Protein AF-A0A8J7PJS5-F1 (afdb_monomer_lite)

Radius of gyration: 25.89 Å; chains: 1; bounding box: 66×52×73 Å

Organism: NCBI:txid1906157

Secondary structure (DSSP, 8-state):
-------S-------HHHHHHHHHHHHHHTTSPPPTTTGGGSS---------------SSHHHHHHHS-GGGS-HHHHHHHHHHHHHHH-S-HHHHHHHHHHHHHHHHHHHHHHHHHHHHHHHHHHHHHHHHHHHHHHHHHHHHHHHHHHHTTS-HHHHHHHHHHHHH--SSSS-HHHHHHHHHHHTTSTTHHHHHHHHHHHHHHHHHHHHHHHHHHHHHHHHHHHHHHHHHHHHHHHHHTT-HHHHHHHHHHHHHHHTT--GGGHHHHHHHHT-

Structure (mmCIF, N/CA/C/O backbone):
data_AF-A0A8J7PJS5-F1
#
_entry.id   AF-A0A8J7PJS5-F1
#
loop_
_atom_site.group_PDB
_atom_site.id
_atom_site.type_symbol
_atom_site.label_atom_id
_atom_site.label_alt_id
_atom_site.label_comp_id
_atom_site.label_asym_id
_atom_site.label_entity_id
_atom_site.label_seq_id
_atom_site.pdbx_PDB_ins_code
_atom_site.Cartn_x
_atom_site.Cartn_y
_atom_site.Cartn_z
_atom_site.occupancy
_atom_site.B_iso_or_equiv
_atom_site.auth_seq_id
_atom_site.auth_comp_id
_atom_site.auth_asym_id
_atom_site.auth_atom_id
_atom_site.pdbx_PDB_model_num
ATOM 1 N N . MET A 1 1 ? 13.340 -38.152 -7.125 1.00 31.59 1 MET A N 1
ATOM 2 C CA . MET A 1 1 ? 14.241 -37.264 -7.891 1.00 31.59 1 MET A CA 1
ATOM 3 C C . MET A 1 1 ? 13.371 -36.147 -8.424 1.00 31.59 1 MET A C 1
ATOM 5 O O . MET A 1 1 ? 12.452 -36.432 -9.177 1.00 31.59 1 MET A O 1
ATOM 9 N N . SER A 1 2 ? 13.553 -34.949 -7.873 1.00 27.86 2 SER A N 1
ATOM 10 C CA . SER A 1 2 ? 12.630 -33.819 -7.996 1.00 27.86 2 SER A CA 1
ATOM 11 C C . SER A 1 2 ? 12.860 -33.075 -9.311 1.00 27.86 2 SER A C 1
ATOM 13 O O . SER A 1 2 ? 13.959 -32.579 -9.547 1.00 27.86 2 SER A O 1
ATOM 15 N N . LEU A 1 3 ? 11.832 -33.020 -10.156 1.00 28.91 3 LEU A N 1
ATOM 16 C CA . LEU A 1 3 ? 11.708 -32.089 -11.275 1.00 28.91 3 LEU A CA 1
ATOM 17 C C . LEU A 1 3 ? 10.898 -30.899 -10.757 1.00 28.91 3 LEU A C 1
ATOM 19 O O . LEU A 1 3 ? 9.680 -30.929 -10.838 1.00 28.91 3 LEU A O 1
ATOM 23 N N . ASN A 1 4 ? 11.552 -29.910 -10.145 1.00 28.55 4 ASN A N 1
ATOM 24 C CA . ASN A 1 4 ? 10.913 -28.636 -9.784 1.00 28.55 4 ASN A CA 1
ATOM 25 C C . ASN A 1 4 ? 11.951 -27.522 -9.556 1.00 28.55 4 ASN A C 1
ATOM 27 O O . ASN A 1 4 ? 11.929 -26.798 -8.566 1.00 28.55 4 ASN A O 1
ATOM 31 N N . THR A 1 5 ? 12.886 -27.373 -10.494 1.00 31.92 5 THR A N 1
ATOM 32 C CA . THR A 1 5 ? 13.835 -26.247 -10.521 1.00 31.92 5 THR A CA 1
ATOM 33 C C . THR A 1 5 ? 14.033 -25.765 -11.951 1.00 31.92 5 THR A C 1
ATOM 35 O O . THR A 1 5 ? 15.097 -25.969 -12.515 1.00 31.92 5 THR A O 1
ATOM 38 N N . GLU A 1 6 ? 13.007 -25.156 -12.556 1.00 28.88 6 GLU A N 1
ATOM 39 C CA . GLU A 1 6 ? 13.178 -24.402 -13.815 1.00 28.88 6 GLU A CA 1
ATOM 40 C C . GLU A 1 6 ? 12.034 -23.405 -14.105 1.00 28.88 6 GLU A C 1
ATOM 42 O O . GLU A 1 6 ? 11.569 -23.247 -15.228 1.00 28.88 6 GLU A O 1
ATOM 47 N N . LYS A 1 7 ? 11.565 -22.682 -13.079 1.00 29.83 7 LYS A N 1
ATOM 48 C CA . LYS A 1 7 ? 10.686 -21.503 -13.250 1.00 29.83 7 LYS A CA 1
ATOM 49 C C . LYS A 1 7 ? 11.200 -20.273 -12.496 1.00 29.83 7 LYS A C 1
ATOM 51 O O . LYS A 1 7 ? 10.435 -19.462 -11.989 1.00 29.83 7 LYS A O 1
ATOM 56 N N . ALA A 1 8 ? 12.520 -20.118 -12.434 1.00 32.72 8 ALA A N 1
ATOM 57 C CA . ALA A 1 8 ? 13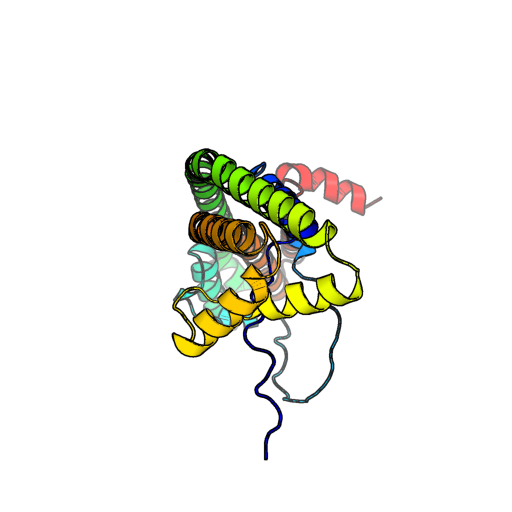.156 -18.911 -11.926 1.00 32.72 8 ALA A CA 1
ATOM 58 C C . ALA A 1 8 ? 13.982 -18.251 -13.042 1.00 32.72 8 ALA A C 1
ATOM 60 O O . ALA A 1 8 ? 14.882 -18.872 -13.596 1.00 32.72 8 ALA A O 1
ATOM 61 N N . ALA A 1 9 ? 13.690 -16.971 -13.307 1.00 29.78 9 ALA A N 1
ATOM 62 C CA . ALA A 1 9 ? 14.512 -16.002 -14.049 1.00 29.78 9 ALA A CA 1
ATOM 63 C C . ALA A 1 9 ? 14.320 -15.805 -15.574 1.00 29.78 9 ALA A C 1
ATOM 65 O O . ALA A 1 9 ? 15.273 -15.447 -16.269 1.00 29.78 9 ALA A O 1
ATOM 66 N N . LEU A 1 10 ? 13.086 -15.811 -16.085 1.00 30.69 10 LEU A N 1
ATOM 67 C CA . LEU A 1 10 ? 12.756 -14.958 -17.241 1.00 30.69 10 LEU A CA 1
ATOM 68 C C . LEU A 1 10 ? 12.423 -13.547 -16.727 1.00 30.69 10 LEU A C 1
ATOM 70 O O . LEU A 1 10 ? 11.275 -13.213 -16.477 1.00 30.69 10 LEU A O 1
ATOM 74 N N . LYS A 1 11 ? 13.454 -12.717 -16.508 1.00 44.41 11 LYS A N 1
ATOM 75 C CA . LYS A 1 11 ? 13.260 -11.256 -16.516 1.00 44.41 11 LYS A CA 1
ATOM 76 C C . LYS A 1 11 ? 13.007 -10.879 -17.968 1.00 44.41 11 LYS A C 1
ATOM 78 O O . LYS A 1 11 ? 13.912 -11.041 -18.786 1.00 44.41 11 LYS A O 1
ATOM 83 N N . GLU A 1 12 ? 11.769 -10.508 -18.251 1.00 49.78 12 GLU A N 1
ATOM 84 C CA . GLU A 1 12 ? 11.236 -10.321 -19.593 1.00 49.78 12 GLU A CA 1
ATOM 85 C C . GLU A 1 12 ? 11.984 -9.220 -20.350 1.00 49.78 12 GLU A C 1
ATOM 87 O O . GLU A 1 12 ? 12.432 -8.217 -19.788 1.00 49.78 12 GLU A O 1
ATOM 92 N N . VAL A 1 13 ? 12.170 -9.463 -21.645 1.00 55.09 13 VAL A N 1
ATOM 93 C CA . VAL A 1 13 ? 12.675 -8.481 -22.599 1.00 55.09 13 VAL A CA 1
ATOM 94 C C . VAL A 1 13 ? 11.697 -7.298 -22.607 1.00 55.09 13 VAL A C 1
ATOM 96 O O . VAL A 1 13 ? 10.502 -7.550 -22.749 1.00 55.09 13 VAL A O 1
ATOM 99 N N . PRO A 1 14 ? 12.154 -6.037 -22.472 1.00 54.81 14 PRO A N 1
ATOM 100 C CA . PRO A 1 14 ? 11.270 -4.874 -22.465 1.00 54.81 14 PRO A CA 1
ATOM 101 C C . PRO A 1 14 ? 10.361 -4.842 -23.702 1.00 54.81 14 PRO A C 1
ATOM 103 O O . PRO A 1 14 ? 10.817 -4.545 -24.805 1.00 54.81 14 PRO A O 1
ATOM 106 N N . ASN A 1 15 ? 9.074 -5.142 -23.531 1.00 59.09 15 ASN A N 1
ATOM 107 C CA . ASN A 1 15 ? 8.081 -5.037 -24.598 1.00 59.09 15 ASN A CA 1
ATOM 108 C C . ASN A 1 15 ? 7.216 -3.783 -24.398 1.00 59.09 15 ASN A C 1
ATOM 110 O O . ASN A 1 15 ? 6.952 -3.355 -23.274 1.00 59.09 15 ASN A O 1
ATOM 114 N N . LYS A 1 16 ? 6.765 -3.193 -25.506 1.00 55.03 16 LYS A N 1
ATOM 115 C CA . LYS A 1 16 ? 5.954 -1.975 -25.554 1.00 55.03 16 LYS A CA 1
ATOM 116 C C . LYS A 1 16 ? 4.681 -2.087 -24.709 1.00 55.03 16 LYS A C 1
ATOM 118 O O . LYS A 1 16 ? 4.364 -1.147 -23.987 1.00 55.03 16 LYS A O 1
ATOM 123 N N . ASP A 1 17 ? 4.019 -3.241 -24.743 1.00 54.81 17 ASP A N 1
ATOM 124 C CA . ASP A 1 17 ? 2.796 -3.482 -23.968 1.00 54.81 17 ASP A CA 1
ATOM 125 C C . ASP A 1 17 ? 3.073 -3.453 -22.457 1.00 54.81 17 ASP A C 1
ATOM 127 O O . ASP A 1 17 ? 2.343 -2.817 -21.704 1.00 54.81 17 ASP A O 1
ATOM 131 N N . GLN A 1 18 ? 4.201 -4.020 -22.019 1.00 57.75 18 GLN A N 1
ATOM 132 C CA . GLN A 1 18 ? 4.622 -4.003 -20.614 1.00 57.75 18 GLN A CA 1
ATOM 133 C C . GLN A 1 18 ? 5.070 -2.619 -20.156 1.00 57.75 18 GLN A C 1
ATOM 135 O O . GLN A 1 18 ? 4.823 -2.241 -19.015 1.00 57.75 18 GLN A O 1
ATOM 140 N N . ALA A 1 19 ? 5.721 -1.842 -21.022 1.00 58.44 19 ALA A N 1
ATOM 141 C CA . ALA A 1 19 ? 6.109 -0.469 -20.711 1.00 58.44 19 ALA A CA 1
ATOM 142 C C . ALA A 1 19 ? 4.887 0.450 -20.584 1.00 58.44 19 ALA A C 1
ATOM 144 O O . ALA A 1 19 ? 4.842 1.288 -19.681 1.00 58.44 19 ALA A O 1
ATOM 145 N N . GLN A 1 20 ? 3.879 0.252 -21.436 1.00 55.62 20 GLN A N 1
ATOM 146 C CA . GLN A 1 20 ? 2.628 0.993 -21.374 1.00 55.62 20 GLN A CA 1
ATOM 147 C C . GLN A 1 20 ? 1.790 0.583 -20.155 1.00 55.62 20 GLN A C 1
ATOM 149 O O . GLN A 1 20 ? 1.321 1.459 -19.436 1.00 55.62 20 GLN A O 1
ATOM 154 N N . GLU A 1 21 ? 1.688 -0.712 -19.847 1.00 58.94 21 GLU A N 1
ATOM 155 C CA . GLU A 1 21 ? 1.036 -1.211 -18.629 1.00 58.94 21 GLU A CA 1
ATOM 156 C C . GLU A 1 21 ? 1.770 -0.738 -17.366 1.00 58.94 21 GLU A C 1
ATOM 158 O O . GLU A 1 21 ? 1.147 -0.258 -16.424 1.00 58.94 21 GLU A O 1
ATOM 163 N N . THR A 1 22 ? 3.107 -0.748 -17.368 1.00 60.66 22 THR A N 1
ATOM 164 C CA . THR A 1 22 ? 3.927 -0.207 -16.273 1.00 60.66 22 THR A CA 1
ATOM 165 C C . THR A 1 22 ? 3.714 1.299 -16.115 1.00 60.66 22 THR A C 1
ATOM 167 O O . THR A 1 22 ? 3.631 1.818 -15.007 1.00 60.66 22 THR A O 1
ATOM 170 N N . ARG A 1 23 ? 3.573 2.058 -17.199 1.00 60.44 23 ARG A N 1
ATOM 171 C CA . ARG A 1 23 ? 3.235 3.474 -17.065 1.00 60.44 23 ARG A CA 1
ATOM 172 C C . ARG A 1 23 ? 1.814 3.666 -16.558 1.00 60.44 23 ARG A C 1
ATOM 174 O O . ARG A 1 23 ? 1.618 4.480 -15.666 1.00 60.44 23 ARG A O 1
ATOM 181 N N . GLU A 1 24 ? 0.833 2.982 -17.129 1.00 59.06 24 GLU A N 1
ATOM 182 C CA . GLU A 1 24 ? -0.575 3.159 -16.777 1.00 59.06 24 GLU A CA 1
ATOM 183 C C . GLU A 1 24 ? -0.843 2.739 -15.333 1.00 59.06 24 GLU A C 1
ATOM 185 O O . GLU A 1 24 ? -1.426 3.523 -14.591 1.00 59.06 24 GLU A O 1
ATOM 190 N N . LEU A 1 25 ? -0.341 1.579 -14.900 1.00 60.81 25 LEU A N 1
ATOM 191 C CA . LEU A 1 25 ? -0.493 1.079 -13.534 1.00 60.81 25 LEU A CA 1
ATOM 192 C C . LEU A 1 25 ? 0.171 2.027 -12.528 1.00 60.81 25 LEU A C 1
ATOM 194 O O . LEU A 1 25 ? -0.463 2.487 -11.583 1.00 60.81 25 LEU A O 1
ATOM 198 N N . TRP A 1 26 ? 1.426 2.407 -12.771 1.00 60.38 26 TRP A N 1
ATOM 199 C CA . TRP A 1 26 ? 2.216 3.123 -11.772 1.00 60.38 26 TRP A CA 1
ATOM 200 C C . TRP A 1 26 ? 1.995 4.633 -11.794 1.00 60.38 26 TRP A C 1
ATOM 202 O O . TRP A 1 26 ? 1.986 5.270 -10.743 1.00 60.38 26 TRP A O 1
ATOM 212 N N . MET A 1 27 ? 1.753 5.232 -12.962 1.00 61.66 27 MET A N 1
ATOM 213 C CA . MET A 1 27 ? 1.371 6.644 -13.026 1.00 61.66 27 MET A CA 1
ATOM 214 C C . MET A 1 27 ? -0.066 6.862 -12.558 1.00 61.66 27 MET A C 1
ATOM 216 O O . MET A 1 27 ? -0.339 7.946 -12.046 1.00 61.66 27 MET A O 1
ATOM 220 N N . ALA A 1 28 ? -0.968 5.879 -12.692 1.00 59.75 28 ALA A N 1
ATOM 221 C CA . ALA A 1 28 ? -2.287 5.939 -12.062 1.00 59.75 28 ALA A CA 1
ATOM 222 C C . ALA A 1 28 ? -2.180 5.794 -10.536 1.00 59.75 28 ALA A C 1
ATOM 224 O O . ALA A 1 28 ? -2.692 6.661 -9.825 1.00 59.75 28 ALA A O 1
ATOM 225 N N . ASP A 1 29 ? -1.428 4.801 -10.049 1.00 54.62 29 ASP A N 1
ATOM 226 C CA . ASP A 1 29 ? -1.191 4.564 -8.615 1.00 54.62 29 ASP A CA 1
ATOM 227 C C . ASP A 1 29 ? -0.469 5.744 -7.930 1.00 54.62 29 ASP A C 1
ATOM 229 O O . ASP A 1 29 ? -0.711 6.053 -6.766 1.00 54.62 29 ASP A O 1
ATOM 233 N N . LEU A 1 30 ? 0.392 6.471 -8.653 1.00 56.44 30 LEU A N 1
ATOM 234 C CA . LEU A 1 30 ? 1.050 7.690 -8.163 1.00 56.44 30 LEU A CA 1
ATOM 235 C C . LEU A 1 30 ? 0.253 8.974 -8.457 1.00 56.44 30 LEU A C 1
ATOM 237 O O . LEU A 1 30 ? 0.605 10.048 -7.958 1.00 56.44 30 LEU A O 1
ATOM 241 N N . ALA A 1 31 ? -0.820 8.934 -9.254 1.00 50.09 31 ALA A N 1
ATOM 242 C CA . ALA A 1 31 ? -1.618 10.124 -9.563 1.00 50.09 31 ALA A CA 1
ATOM 243 C C . ALA A 1 31 ? -2.565 10.504 -8.421 1.00 50.09 31 ALA A C 1
ATOM 245 O O . ALA A 1 31 ? -2.840 11.695 -8.226 1.00 50.09 31 ALA A O 1
ATOM 246 N N . LYS A 1 32 ? -3.012 9.546 -7.602 1.00 51.81 32 LYS A N 1
ATOM 247 C CA . LYS A 1 32 ? -3.899 9.781 -6.450 1.00 51.81 32 LYS A CA 1
ATOM 248 C C . LYS A 1 32 ? -3.450 8.918 -5.263 1.00 51.81 32 LYS A C 1
ATOM 250 O O . LYS A 1 32 ? -2.870 7.871 -5.503 1.00 51.81 32 LYS A O 1
ATOM 255 N N . PRO A 1 33 ? -3.641 9.343 -4.000 1.00 45.53 33 PRO A N 1
ATOM 256 C CA . PRO A 1 33 ? -3.604 8.377 -2.906 1.00 45.53 33 PRO A CA 1
ATOM 257 C C . PRO A 1 33 ? -4.638 7.287 -3.214 1.00 45.53 33 PRO A C 1
ATOM 259 O O . PRO A 1 33 ? -5.725 7.654 -3.685 1.00 45.53 33 PRO A O 1
ATOM 262 N N . PRO A 1 34 ? -4.329 5.996 -2.992 1.00 45.22 34 PRO A N 1
ATOM 263 C CA . PRO A 1 34 ? -5.296 4.943 -3.240 1.00 45.22 34 PRO A CA 1
ATOM 264 C C . PRO A 1 34 ? -6.558 5.271 -2.447 1.00 45.22 34 PRO A C 1
ATOM 266 O O . PRO A 1 34 ? -6.543 5.408 -1.220 1.00 45.22 34 PRO A O 1
ATOM 269 N N . ALA A 1 35 ? -7.668 5.468 -3.158 1.00 48.22 35 ALA A N 1
ATOM 270 C CA . ALA A 1 35 ? -8.958 5.384 -2.502 1.00 48.22 35 ALA A CA 1
ATOM 271 C C . ALA A 1 35 ? -9.078 3.936 -2.023 1.00 48.22 35 ALA A C 1
ATOM 273 O O . ALA A 1 35 ? -8.712 3.027 -2.762 1.00 48.22 35 ALA A O 1
ATOM 274 N N . ALA A 1 36 ? -9.626 3.682 -0.837 1.00 43.19 36 ALA A N 1
ATOM 275 C CA . ALA A 1 36 ? -9.748 2.311 -0.330 1.00 43.19 36 ALA A CA 1
ATOM 276 C C . ALA A 1 36 ? -10.554 1.360 -1.260 1.00 43.19 36 ALA A C 1
ATOM 278 O O . ALA A 1 36 ? -10.498 0.145 -1.114 1.00 43.19 36 ALA A O 1
ATOM 279 N N . ASN A 1 37 ? -11.216 1.907 -2.289 1.00 37.88 37 ASN A N 1
ATOM 280 C CA . ASN A 1 37 ? -11.817 1.179 -3.408 1.00 37.88 37 ASN A CA 1
ATOM 281 C C . ASN A 1 37 ? -10.817 0.552 -4.414 1.00 37.88 37 ASN A C 1
ATOM 283 O O . ASN A 1 37 ? -11.209 -0.354 -5.146 1.00 37.88 37 ASN A O 1
ATOM 287 N N . GLU A 1 38 ? -9.561 1.008 -4.496 1.00 40.25 38 GLU A N 1
ATOM 288 C CA . GLU A 1 38 ? -8.537 0.467 -5.417 1.00 40.25 38 GLU A CA 1
ATOM 289 C C . GLU A 1 38 ? -7.858 -0.803 -4.868 1.00 40.25 38 GLU A C 1
ATOM 291 O O . GLU A 1 38 ? -7.378 -1.631 -5.643 1.00 40.25 38 GLU A O 1
ATOM 296 N N . ILE A 1 39 ? -7.945 -1.036 -3.552 1.00 42.09 39 ILE A N 1
ATOM 297 C CA . ILE A 1 39 ? -7.429 -2.230 -2.853 1.00 42.09 39 ILE A CA 1
ATOM 298 C C . ILE A 1 39 ? -8.157 -3.510 -3.306 1.00 42.09 39 ILE A C 1
ATOM 300 O O . ILE A 1 39 ? -7.592 -4.604 -3.310 1.00 42.09 39 ILE A O 1
ATOM 304 N N . ARG A 1 40 ? -9.398 -3.385 -3.799 1.00 34.47 40 ARG A N 1
ATOM 305 C CA . ARG A 1 40 ? -10.204 -4.516 -4.291 1.00 34.47 40 ARG A CA 1
ATOM 306 C C . ARG A 1 40 ? -9.586 -5.278 -5.465 1.00 34.47 40 ARG A C 1
ATOM 308 O O . ARG A 1 40 ? -9.992 -6.411 -5.704 1.00 34.47 40 ARG A O 1
ATOM 315 N N . LYS A 1 41 ? -8.647 -4.691 -6.216 1.00 34.97 41 LYS A N 1
ATOM 316 C CA . LYS A 1 41 ? -8.052 -5.364 -7.383 1.00 34.97 41 LYS A CA 1
ATOM 317 C C . LYS A 1 41 ? -6.903 -6.320 -7.050 1.00 34.97 41 LYS A C 1
ATOM 319 O O . LYS A 1 41 ? -6.540 -7.098 -7.921 1.00 34.97 41 LYS A O 1
ATOM 324 N N . VAL A 1 42 ? -6.366 -6.311 -5.826 1.00 34.78 42 VAL A N 1
ATOM 325 C CA . VAL A 1 42 ? -5.178 -7.117 -5.472 1.00 34.78 42 VAL A CA 1
ATOM 326 C C . VAL A 1 42 ? -5.538 -8.467 -4.821 1.00 34.78 42 VAL A C 1
ATOM 328 O O . VAL A 1 42 ? -4.681 -9.332 -4.698 1.00 34.78 42 VAL A O 1
ATOM 331 N N . GLN A 1 43 ? -6.806 -8.708 -4.462 1.00 30.98 43 GLN A N 1
ATOM 332 C CA . GLN A 1 43 ? -7.219 -9.923 -3.731 1.00 30.98 43 GLN A CA 1
ATOM 333 C C . GLN A 1 43 ? -7.937 -11.006 -4.558 1.00 30.98 43 GLN A C 1
ATOM 335 O O . GLN A 1 43 ? -8.338 -12.013 -3.989 1.00 30.98 43 GLN A O 1
ATOM 340 N N . ASN A 1 44 ? -8.074 -10.862 -5.880 1.00 31.72 44 ASN A N 1
ATOM 341 C CA . ASN A 1 44 ? -8.673 -11.912 -6.716 1.00 31.72 44 ASN A CA 1
ATOM 342 C C . ASN A 1 44 ? -7.618 -12.602 -7.587 1.00 31.72 44 ASN A C 1
ATOM 344 O O . ASN A 1 44 ? -7.456 -12.266 -8.759 1.00 31.72 44 ASN A O 1
ATOM 348 N N . VAL A 1 45 ? -6.949 -13.604 -7.017 1.00 30.81 45 VAL A N 1
ATOM 349 C CA . VAL A 1 45 ? -6.363 -14.712 -7.783 1.00 30.81 45 VAL A CA 1
ATOM 350 C C . VAL A 1 45 ? -7.238 -15.941 -7.504 1.00 30.81 45 VAL A C 1
ATOM 352 O O . VAL A 1 45 ? -7.375 -16.299 -6.336 1.00 30.81 45 VAL A O 1
ATOM 355 N N . PRO A 1 46 ? -7.891 -16.544 -8.514 1.00 38.53 46 PRO A N 1
ATOM 356 C CA . PRO A 1 46 ? -8.691 -17.746 -8.316 1.00 38.53 46 PRO A CA 1
ATOM 357 C C . PRO A 1 46 ? -7.829 -19.021 -8.348 1.00 38.53 46 PRO A C 1
ATOM 359 O O . PRO A 1 46 ? -6.983 -19.168 -9.226 1.00 38.53 46 PRO A O 1
ATOM 362 N N . ASP A 1 47 ? -8.115 -19.896 -7.379 1.00 41.81 47 ASP A N 1
ATOM 363 C CA . ASP A 1 47 ? -7.975 -21.361 -7.299 1.00 41.81 47 ASP A CA 1
ATOM 364 C C . ASP A 1 47 ? -6.813 -22.079 -8.018 1.00 41.81 47 ASP A C 1
ATOM 366 O O . ASP A 1 47 ? -6.847 -22.308 -9.225 1.00 41.81 47 ASP A O 1
ATOM 370 N N . GLU A 1 48 ? -5.904 -22.645 -7.213 1.00 32.81 48 GLU A N 1
ATOM 371 C CA . GLU A 1 48 ? -5.375 -24.003 -7.423 1.00 32.81 48 GLU A CA 1
ATOM 372 C C . GLU A 1 48 ? -5.578 -24.819 -6.122 1.00 32.81 48 GLU A C 1
ATOM 374 O O . GLU A 1 48 ? -5.351 -24.272 -5.038 1.00 32.81 48 GLU A O 1
ATOM 379 N N . PRO A 1 49 ? -6.048 -26.083 -6.187 1.00 50.88 49 PRO A N 1
ATOM 380 C CA . PRO A 1 49 ? -6.319 -26.907 -5.009 1.00 50.88 49 PRO A CA 1
ATOM 381 C C . PRO A 1 49 ? -5.133 -27.811 -4.619 1.00 50.88 49 PRO A C 1
ATOM 383 O O . PRO A 1 49 ? -4.241 -28.044 -5.429 1.00 50.88 49 PRO A O 1
ATOM 386 N N . GLU A 1 50 ? -5.253 -28.398 -3.416 1.00 38.56 50 GLU A N 1
ATOM 387 C CA . GLU A 1 50 ? -4.435 -29.466 -2.791 1.00 38.56 50 GLU A CA 1
ATOM 388 C C . GLU A 1 50 ? -3.249 -28.932 -1.948 1.00 38.56 50 GLU A C 1
ATOM 390 O O . GLU A 1 50 ? -2.451 -28.133 -2.414 1.00 38.56 50 GLU A O 1
ATOM 395 N N . GLU A 1 51 ? -3.075 -29.232 -0.654 1.00 35.91 51 GLU A N 1
ATOM 396 C CA . GLU A 1 51 ? -3.363 -30.428 0.153 1.00 35.91 51 GLU A CA 1
ATOM 397 C C . GLU A 1 51 ? -3.653 -30.050 1.627 1.00 35.91 51 GLU A C 1
ATOM 399 O O . GLU A 1 51 ? -3.197 -29.029 2.144 1.00 35.91 51 GLU A O 1
ATOM 404 N N . GLU A 1 52 ? -4.406 -30.916 2.306 1.00 41.72 52 GLU A N 1
ATOM 405 C CA . GLU A 1 52 ? -4.855 -30.807 3.695 1.00 41.72 52 GLU A CA 1
ATOM 406 C C . GLU A 1 52 ? -3.697 -30.689 4.704 1.00 41.72 52 GLU A C 1
ATOM 408 O O . GLU A 1 52 ? -2.964 -31.639 4.980 1.00 41.72 52 GLU A O 1
ATOM 413 N N . SER A 1 53 ? -3.609 -29.536 5.364 1.00 36.25 53 SER A N 1
ATOM 414 C CA . SER A 1 53 ? -3.216 -29.493 6.770 1.00 36.25 53 SER A CA 1
ATOM 415 C C . SER A 1 53 ? -4.363 -28.845 7.533 1.00 36.25 53 SER A C 1
ATOM 417 O O . SER A 1 53 ? -4.751 -27.716 7.236 1.00 36.25 53 SER A O 1
ATOM 419 N N . GLU A 1 54 ? -4.955 -29.585 8.471 1.00 38.66 54 GLU A N 1
ATOM 420 C CA . GLU A 1 54 ? -5.950 -29.083 9.422 1.00 38.66 54 GLU A CA 1
ATOM 421 C C . GLU A 1 54 ? -5.284 -28.071 10.373 1.00 38.66 54 GLU A C 1
ATOM 423 O O . GLU A 1 54 ? -5.059 -28.323 11.554 1.00 38.66 54 GLU A O 1
ATOM 428 N N . ALA A 1 55 ? -4.922 -26.903 9.852 1.00 36.97 55 ALA A N 1
ATOM 429 C CA . ALA A 1 55 ? -4.822 -25.696 10.643 1.00 36.97 55 ALA A CA 1
ATOM 430 C C . ALA A 1 55 ? -6.240 -25.131 10.687 1.00 36.97 55 ALA A C 1
ATOM 432 O O . ALA A 1 55 ? -6.754 -24.680 9.664 1.00 36.97 55 ALA A O 1
ATOM 433 N N . HIS A 1 56 ? -6.897 -25.220 11.846 1.00 33.75 56 HIS A N 1
ATOM 434 C CA . HIS A 1 56 ? -8.165 -24.538 12.088 1.00 33.75 56 HIS A CA 1
ATOM 435 C C . HIS A 1 56 ? -8.042 -23.095 11.588 1.00 33.75 56 HIS A C 1
ATOM 437 O O . HIS A 1 56 ? -7.297 -22.302 12.166 1.00 33.75 56 HIS A O 1
ATOM 443 N N . ALA A 1 57 ? -8.719 -22.774 10.483 1.00 34.81 57 ALA A N 1
ATOM 444 C CA . ALA A 1 57 ? -8.842 -21.399 10.042 1.00 34.81 57 ALA A CA 1
ATOM 445 C C . ALA A 1 57 ? -9.481 -20.629 11.210 1.00 34.81 57 ALA A C 1
ATOM 447 O O . ALA A 1 57 ? -10.525 -21.070 11.697 1.00 34.81 57 ALA A O 1
ATOM 448 N N . PRO A 1 58 ? -8.850 -19.560 11.720 1.00 44.31 58 PRO A N 1
ATOM 449 C CA . PRO A 1 58 ? -9.362 -18.846 12.883 1.00 44.31 58 PRO A CA 1
ATOM 450 C C . PRO A 1 58 ? -10.789 -18.367 12.597 1.00 44.31 58 PRO A C 1
ATOM 452 O O . PRO A 1 58 ? -11.045 -17.730 11.574 1.00 44.31 58 PRO A O 1
ATOM 455 N N . GLU A 1 59 ? -11.727 -18.715 13.482 1.00 57.62 59 GLU A N 1
ATOM 456 C CA . GLU A 1 59 ? -13.165 -18.496 13.265 1.00 57.62 59 GLU A CA 1
ATOM 457 C C . GLU A 1 59 ? -13.552 -17.007 13.385 1.00 57.62 59 GLU A C 1
ATOM 459 O O . GLU A 1 59 ? -14.655 -16.618 12.993 1.00 57.62 59 GLU A O 1
ATOM 464 N N . ASN A 1 60 ? -12.655 -16.155 13.899 1.00 73.81 60 ASN A N 1
ATOM 465 C CA . ASN A 1 60 ? -12.870 -14.719 14.085 1.00 73.81 60 ASN A CA 1
ATOM 466 C C . ASN A 1 60 ? -11.560 -13.894 13.970 1.00 73.81 60 ASN A C 1
ATOM 468 O O . ASN A 1 60 ? -10.452 -14.397 14.177 1.00 73.81 60 ASN A O 1
ATOM 472 N N . LEU A 1 61 ? -11.669 -12.607 13.609 1.00 79.88 61 LEU A N 1
ATOM 473 C CA . LEU A 1 61 ? -10.516 -11.714 13.381 1.00 79.88 61 LEU A CA 1
ATOM 474 C C . LEU A 1 61 ? -9.761 -11.379 14.673 1.00 79.88 61 LEU A C 1
ATOM 476 O O . LEU A 1 61 ? -8.567 -11.081 14.638 1.00 79.88 61 LEU A O 1
ATOM 480 N N . SER A 1 62 ? -10.434 -11.424 15.818 1.00 73.06 62 SER A N 1
ATOM 481 C CA . SER A 1 62 ? -9.822 -11.228 17.132 1.00 73.06 62 SER A CA 1
ATOM 482 C C . SER A 1 62 ? -8.869 -12.365 17.536 1.00 73.06 62 SER A C 1
ATOM 484 O O . SER A 1 62 ? -7.897 -12.115 18.250 1.00 73.06 62 SER A O 1
ATOM 486 N N . GLU A 1 63 ? -9.071 -13.598 17.069 1.00 77.38 63 GLU A N 1
ATOM 487 C CA . GLU A 1 63 ? -8.098 -14.697 17.189 1.00 77.38 63 GLU A CA 1
ATOM 488 C C . GLU A 1 63 ? -6.885 -14.495 16.288 1.00 77.38 63 GLU A C 1
ATOM 490 O O . GLU A 1 63 ? -5.757 -14.634 16.761 1.00 77.38 63 GLU A O 1
ATOM 495 N N . VAL A 1 64 ? -7.105 -14.086 15.033 1.00 79.62 64 VAL A N 1
ATOM 496 C CA . VAL A 1 64 ? -6.018 -13.730 14.103 1.00 79.62 64 VAL A CA 1
ATOM 497 C C . VAL A 1 64 ? -5.145 -12.635 14.707 1.00 79.62 64 VAL A C 1
ATOM 499 O O . VAL A 1 64 ? -3.927 -12.776 14.770 1.00 79.62 64 VAL A O 1
ATOM 502 N N . LEU A 1 65 ? -5.767 -11.565 15.215 1.00 83.25 65 LEU A N 1
ATOM 503 C CA . LEU A 1 65 ? -5.039 -10.443 15.799 1.00 83.25 65 LEU A CA 1
ATOM 504 C C . LEU A 1 65 ? -4.201 -10.876 17.007 1.00 83.25 65 LEU A C 1
ATOM 506 O O . LEU A 1 65 ? -3.086 -10.398 17.169 1.00 83.25 65 LEU A O 1
ATOM 510 N N . ARG A 1 66 ? -4.702 -11.783 17.851 1.00 81.44 66 ARG A N 1
ATOM 511 C CA . ARG A 1 66 ? -3.951 -12.307 19.007 1.00 81.44 66 ARG A CA 1
ATOM 512 C C . ARG A 1 66 ? -2.775 -13.202 18.615 1.00 81.44 66 ARG A C 1
ATOM 514 O O . ARG A 1 66 ? -1.828 -13.309 19.385 1.00 81.44 66 ARG A O 1
ATOM 521 N N . ALA A 1 67 ? -2.837 -13.852 17.457 1.00 81.81 67 ALA A N 1
ATOM 522 C CA . ALA A 1 67 ? -1.767 -14.717 16.968 1.00 81.81 67 ALA A CA 1
ATOM 523 C C . ALA A 1 67 ? -0.633 -13.949 16.258 1.00 81.81 67 ALA A C 1
ATOM 525 O O . ALA A 1 67 ? 0.459 -14.493 16.099 1.00 81.81 67 ALA A O 1
ATOM 526 N N . GLU A 1 68 ? -0.881 -12.708 15.832 1.00 84.31 68 GLU A N 1
ATOM 527 C CA . GLU A 1 68 ? 0.083 -11.884 15.094 1.00 84.31 68 GLU A CA 1
ATOM 528 C C . GLU A 1 68 ? 1.225 -11.364 15.989 1.00 84.31 68 GLU A C 1
ATOM 530 O O . GLU A 1 68 ? 1.014 -11.030 17.156 1.00 84.31 68 GLU A O 1
ATOM 535 N N . ASP A 1 69 ? 2.447 -11.235 15.456 1.00 84.81 69 ASP A N 1
ATOM 536 C CA . ASP A 1 69 ? 3.542 -10.619 16.220 1.00 84.81 69 ASP A CA 1
ATOM 537 C C . ASP A 1 69 ? 3.247 -9.114 16.402 1.00 84.81 69 ASP A C 1
ATOM 539 O O . ASP A 1 69 ? 3.113 -8.393 15.407 1.00 84.81 69 ASP A O 1
ATOM 543 N N . PRO A 1 70 ? 3.220 -8.582 17.643 1.00 84.94 70 PRO A N 1
ATOM 544 C CA . PRO A 1 70 ? 3.013 -7.157 17.902 1.00 84.94 70 PRO A CA 1
ATOM 545 C C . PRO A 1 70 ? 3.930 -6.229 17.090 1.00 84.94 70 PRO A C 1
ATOM 547 O O . PRO A 1 70 ? 3.588 -5.068 16.849 1.00 84.94 70 PRO A O 1
ATOM 550 N N . ARG A 1 71 ? 5.118 -6.701 16.692 1.00 87.56 71 ARG A N 1
ATOM 551 C CA . ARG A 1 71 ? 6.097 -5.944 15.894 1.00 87.56 71 ARG A CA 1
ATOM 552 C C . ARG A 1 71 ? 5.641 -5.702 14.458 1.00 87.56 71 ARG A C 1
ATOM 554 O O . ARG A 1 71 ? 6.086 -4.718 13.872 1.00 87.56 71 ARG A O 1
ATOM 561 N N . ASN A 1 72 ? 4.759 -6.549 13.935 1.00 85.75 72 ASN A N 1
ATOM 562 C CA . ASN A 1 72 ? 4.190 -6.430 12.594 1.00 85.75 72 ASN A CA 1
ATOM 563 C C . ASN A 1 72 ? 2.966 -5.505 12.559 1.00 85.75 72 ASN A C 1
ATOM 565 O O . ASN A 1 72 ? 2.524 -5.121 11.483 1.00 85.75 72 ASN A O 1
ATOM 569 N N . LEU A 1 73 ? 2.437 -5.133 13.728 1.00 87.81 73 LEU A N 1
ATOM 570 C CA . LEU A 1 73 ? 1.257 -4.289 13.864 1.00 87.81 73 LEU A CA 1
ATOM 571 C C . LEU A 1 73 ? 1.633 -2.820 14.071 1.00 87.81 73 LEU A C 1
ATOM 573 O O . LEU A 1 73 ? 2.516 -2.488 14.876 1.00 87.81 73 LEU A O 1
ATOM 577 N N . GLY A 1 74 ? 0.890 -1.932 13.421 1.00 89.38 74 GLY A N 1
ATOM 578 C CA . GLY A 1 74 ? 0.841 -0.512 13.723 1.00 89.38 74 GLY A CA 1
ATOM 579 C C . GLY A 1 74 ? 0.327 -0.246 15.135 1.00 89.38 74 GLY A C 1
ATOM 580 O O . GLY A 1 74 ? -0.180 -1.122 15.846 1.00 89.38 74 GLY A O 1
ATOM 581 N N . LYS A 1 75 ? 0.510 0.993 15.595 1.00 91.62 75 LYS A N 1
ATOM 582 C CA . LYS A 1 75 ? 0.316 1.352 17.004 1.00 91.62 75 LYS A CA 1
ATOM 583 C C . LYS A 1 75 ? -1.120 1.081 17.458 1.00 91.62 75 LYS A C 1
ATOM 585 O O . LYS A 1 75 ? -1.306 0.514 18.534 1.00 91.62 75 LYS A O 1
ATOM 590 N N . GLY A 1 76 ? -2.112 1.457 16.649 1.00 91.38 76 GLY A N 1
ATOM 591 C CA . GLY A 1 76 ? -3.523 1.239 16.965 1.00 91.38 76 GLY A CA 1
ATOM 592 C C . GLY A 1 76 ? -3.893 -0.239 17.095 1.00 91.38 76 GLY A C 1
ATOM 593 O O . GLY A 1 76 ? -4.490 -0.624 18.102 1.00 91.38 76 GLY A O 1
ATOM 594 N N . LEU A 1 77 ? -3.491 -1.082 16.137 1.00 92.50 77 LEU A N 1
ATOM 595 C CA . LEU A 1 77 ? -3.769 -2.521 16.199 1.00 92.50 77 LEU A CA 1
ATOM 596 C C . LEU A 1 77 ? -2.994 -3.235 17.302 1.00 92.50 77 LEU A C 1
ATOM 598 O O . LEU A 1 77 ? -3.535 -4.139 17.927 1.00 92.50 77 LEU A O 1
ATOM 602 N N . ARG A 1 78 ? -1.770 -2.809 17.611 1.00 94.19 78 ARG A N 1
ATOM 603 C CA . ARG A 1 78 ? -1.028 -3.349 18.756 1.00 94.19 78 ARG A CA 1
ATOM 604 C C . ARG A 1 78 ? -1.734 -3.057 20.080 1.00 94.19 78 ARG A C 1
ATOM 606 O O . ARG A 1 78 ? -1.807 -3.917 20.952 1.00 94.19 78 ARG A O 1
ATOM 613 N N . THR A 1 79 ? -2.271 -1.847 20.247 1.00 94.12 79 THR A N 1
ATOM 614 C CA . THR A 1 79 ? -3.100 -1.525 21.418 1.00 94.12 79 THR A CA 1
ATOM 615 C C . THR A 1 79 ? -4.387 -2.352 21.424 1.00 94.12 79 THR A C 1
ATOM 617 O O . THR A 1 79 ? -4.756 -2.885 22.467 1.00 94.12 79 THR A O 1
ATOM 620 N N . MET A 1 80 ? -5.034 -2.507 20.264 1.00 94.75 80 MET A N 1
ATOM 621 C CA . MET A 1 80 ? -6.215 -3.360 20.097 1.00 94.75 80 MET A CA 1
ATOM 622 C C . MET A 1 80 ? -5.933 -4.805 20.524 1.00 94.75 80 MET A C 1
ATOM 624 O O . MET A 1 80 ? -6.711 -5.373 21.279 1.00 94.75 80 MET A O 1
ATOM 628 N N . GLN A 1 81 ? -4.804 -5.373 20.098 1.00 93.88 81 GLN A N 1
ATOM 629 C CA . GLN A 1 81 ? -4.380 -6.734 20.418 1.00 93.88 81 GLN A CA 1
ATOM 630 C C . GLN A 1 81 ? -4.327 -6.963 21.934 1.00 93.88 81 GLN A C 1
ATOM 632 O O . GLN A 1 81 ? -4.997 -7.863 22.434 1.00 93.88 81 GLN A O 1
ATOM 637 N N . GLY A 1 82 ? -3.637 -6.093 22.681 1.00 93.19 82 GLY A N 1
ATOM 638 C CA . GLY A 1 82 ? -3.563 -6.211 24.143 1.00 93.19 82 GLY A CA 1
ATOM 639 C C . GLY A 1 82 ? -4.929 -6.097 24.836 1.00 93.19 82 GLY A C 1
ATOM 640 O O . GLY A 1 82 ? -5.215 -6.833 25.779 1.00 93.19 82 GLY A O 1
ATOM 641 N N . LEU A 1 83 ? -5.813 -5.226 24.338 1.00 95.06 83 LEU A N 1
ATOM 642 C CA . LEU A 1 83 ? -7.179 -5.103 24.862 1.00 95.06 83 LEU A CA 1
ATOM 643 C C . LEU A 1 83 ? -8.022 -6.349 24.564 1.00 95.06 83 LEU A C 1
ATOM 645 O O . LEU A 1 83 ? -8.804 -6.784 25.406 1.00 95.06 83 LEU A O 1
ATOM 649 N N . VAL A 1 84 ? -7.867 -6.946 23.383 1.00 94.50 84 VAL A N 1
ATOM 650 C CA . VAL A 1 84 ? -8.543 -8.200 23.028 1.00 94.50 84 VAL A CA 1
ATOM 651 C C . VAL A 1 84 ? -8.055 -9.345 23.911 1.00 94.50 84 VAL A C 1
ATOM 653 O O . VAL A 1 84 ? -8.874 -10.144 24.351 1.00 94.50 84 VAL A O 1
ATOM 656 N N . GLU A 1 85 ? -6.762 -9.431 24.219 1.00 93.44 85 GLU 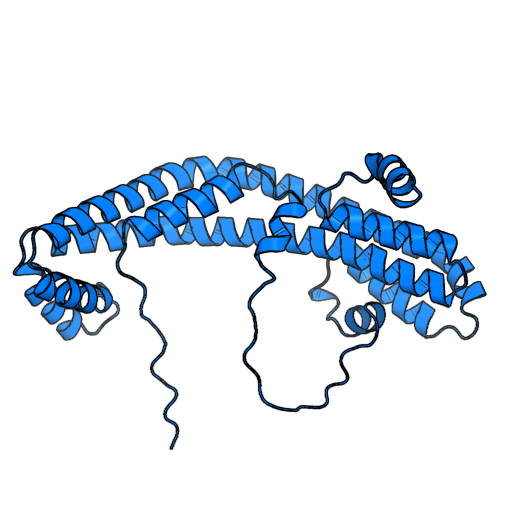A N 1
ATOM 657 C CA . GLU A 1 85 ? -6.214 -10.458 25.119 1.00 93.44 85 GLU A CA 1
ATOM 658 C C . GLU A 1 85 ? -6.787 -10.360 26.540 1.00 93.44 85 GLU A C 1
ATOM 660 O O . GLU A 1 85 ? -7.216 -11.365 27.124 1.00 93.44 85 GLU A O 1
ATOM 665 N N . GLU A 1 86 ? -6.845 -9.146 27.091 1.00 93.56 86 GLU A N 1
ATOM 666 C CA . GLU A 1 86 ? -7.418 -8.905 28.416 1.00 93.56 86 GLU A CA 1
ATOM 667 C C . GLU A 1 86 ? -8.936 -9.163 28.422 1.00 93.56 86 GLU A C 1
ATOM 669 O O . GLU A 1 86 ? -9.446 -9.850 29.313 1.00 93.56 86 GLU A O 1
ATOM 674 N N . PHE A 1 87 ? -9.654 -8.731 27.381 1.00 94.75 87 PHE A N 1
ATOM 675 C CA . PHE A 1 87 ? -11.080 -9.018 27.220 1.00 94.75 87 PHE A CA 1
ATOM 676 C C . PHE A 1 87 ? -11.359 -10.519 27.054 1.00 94.75 87 PHE A C 1
ATOM 678 O O . PHE A 1 87 ? -12.302 -11.056 27.646 1.00 94.75 87 PHE A O 1
ATOM 685 N N . ALA A 1 88 ? -10.534 -11.231 26.283 1.00 91.69 88 ALA A N 1
ATOM 686 C CA . ALA A 1 88 ? -10.631 -12.673 26.072 1.00 91.69 88 ALA A CA 1
ATOM 687 C C . ALA A 1 88 ? -10.534 -13.439 27.400 1.00 91.69 88 ALA A C 1
ATOM 689 O O . ALA A 1 88 ? -11.310 -14.368 27.627 1.00 91.69 88 ALA A O 1
ATOM 690 N N . SER A 1 89 ? -9.653 -12.981 28.291 1.00 93.19 89 SER A N 1
ATOM 691 C CA . SER A 1 89 ? -9.388 -13.573 29.607 1.00 93.19 89 SER A CA 1
ATOM 692 C C . SER A 1 89 ? -10.456 -13.255 30.665 1.00 93.19 89 SER A C 1
ATOM 694 O O . SER A 1 89 ? -10.478 -13.870 31.737 1.00 93.19 89 SER A O 1
ATOM 696 N N . ALA A 1 90 ? -11.356 -12.305 30.397 1.00 94.12 90 ALA A N 1
ATOM 697 C CA . ALA A 1 90 ? -12.386 -11.900 31.342 1.00 94.12 90 ALA A CA 1
ATOM 698 C C . ALA A 1 90 ? -13.529 -12.925 31.450 1.00 94.12 90 ALA A C 1
ATOM 700 O O . ALA A 1 90 ? -14.086 -13.385 30.453 1.00 94.12 90 ALA A O 1
ATOM 701 N N . LYS A 1 91 ? -13.939 -13.228 32.690 1.00 92.62 91 LYS A N 1
ATOM 702 C CA . LYS A 1 91 ? -15.076 -14.127 32.974 1.00 92.62 91 LYS A CA 1
ATOM 703 C C . LYS A 1 91 ? -16.440 -13.487 32.698 1.00 92.62 91 LYS A C 1
ATOM 705 O O . LYS A 1 91 ? -17.377 -14.187 32.338 1.00 92.62 91 LYS A O 1
ATOM 710 N N . ASP A 1 92 ? -16.551 -12.177 32.904 1.00 95.31 92 ASP A N 1
ATOM 711 C CA . ASP A 1 92 ? -17.772 -11.392 32.698 1.00 95.31 92 ASP A CA 1
ATOM 712 C C . ASP A 1 92 ? -17.534 -10.416 31.542 1.00 95.31 92 ASP A C 1
ATOM 714 O O . ASP A 1 92 ? -16.953 -9.341 31.726 1.00 95.31 92 ASP A O 1
ATOM 718 N N . LYS A 1 93 ? -17.933 -10.836 30.336 1.00 93.88 93 LYS A N 1
ATOM 719 C CA . LYS A 1 93 ? -17.709 -10.089 29.092 1.00 93.88 93 LYS A CA 1
ATOM 720 C C . LYS A 1 93 ? -18.431 -8.737 29.086 1.00 93.88 93 LYS A C 1
ATOM 722 O O . LYS A 1 93 ? -17.766 -7.742 28.801 1.00 93.88 93 LYS A O 1
ATOM 727 N N . PRO A 1 94 ? -19.725 -8.630 29.455 1.00 95.88 94 PRO A N 1
ATOM 728 C CA . PRO A 1 94 ? -20.390 -7.329 29.536 1.00 95.88 94 PRO A CA 1
ATOM 729 C C . PRO A 1 94 ? -19.696 -6.347 30.485 1.00 95.88 94 PRO A C 1
ATOM 731 O O . PRO A 1 94 ? -19.505 -5.178 30.140 1.00 95.88 94 PRO A O 1
ATOM 734 N N . LYS A 1 95 ? -19.271 -6.810 31.668 1.00 95.88 95 LYS A N 1
ATOM 735 C CA . LYS A 1 95 ? -18.561 -5.952 32.623 1.00 95.88 95 LYS A CA 1
ATOM 736 C C . LYS A 1 95 ? -17.190 -5.524 32.102 1.00 95.88 95 LYS A C 1
ATOM 738 O O . LYS A 1 95 ? -16.863 -4.342 32.200 1.00 95.88 95 LYS A O 1
ATOM 743 N N . ALA A 1 96 ? -16.419 -6.451 31.535 1.00 95.44 96 ALA A N 1
ATOM 744 C CA . ALA A 1 96 ? -15.115 -6.153 30.946 1.00 95.44 96 ALA A CA 1
ATOM 745 C C . ALA A 1 96 ? -15.235 -5.144 29.796 1.00 95.44 96 ALA A C 1
ATOM 747 O O . ALA A 1 96 ? -14.517 -4.147 29.780 1.00 95.44 96 ALA A O 1
ATOM 748 N N . LEU A 1 97 ? -16.217 -5.323 28.903 1.00 95.31 97 LEU A N 1
ATOM 749 C CA . LEU A 1 97 ? -16.515 -4.352 27.850 1.00 95.31 97 LEU A CA 1
ATOM 750 C C . LEU A 1 97 ? -16.789 -2.966 28.442 1.00 95.31 97 LEU A C 1
ATOM 752 O O . LEU A 1 97 ? -16.265 -1.977 27.940 1.00 95.31 97 LEU A O 1
ATOM 756 N N . GLY A 1 98 ? -17.588 -2.878 29.508 1.00 94.12 98 GLY A N 1
ATOM 757 C CA . GLY A 1 98 ? -17.874 -1.609 30.180 1.00 94.12 9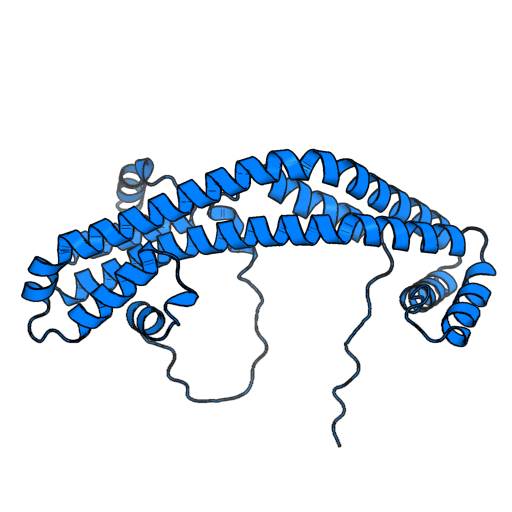8 GLY A CA 1
ATOM 758 C C . GLY A 1 98 ? -16.626 -0.907 30.727 1.00 94.12 98 GLY A C 1
ATOM 759 O O . GLY A 1 98 ? -16.553 0.316 30.681 1.00 94.12 98 GLY A O 1
ATOM 760 N N . GLN A 1 99 ? -15.638 -1.666 31.206 1.00 95.31 99 GLN A N 1
ATOM 761 C CA . GLN A 1 99 ? -14.384 -1.132 31.750 1.00 95.31 99 GLN A CA 1
ATOM 762 C C . GLN A 1 99 ? -13.373 -0.747 30.664 1.00 95.31 99 GLN A C 1
ATOM 764 O O . GLN A 1 99 ? -12.606 0.194 30.847 1.00 95.31 99 GLN A O 1
ATOM 769 N N . MET A 1 100 ? -13.371 -1.467 29.543 1.00 96.38 100 MET A N 1
ATOM 770 C CA . MET A 1 100 ? -12.352 -1.345 28.495 1.00 96.38 100 MET A CA 1
ATOM 771 C C . MET A 1 100 ? -12.824 -0.539 27.280 1.00 96.38 100 MET A C 1
ATOM 773 O O . MET A 1 100 ? -12.034 -0.281 26.373 1.00 96.38 100 MET A O 1
ATOM 777 N N . ARG A 1 101 ? -14.103 -0.140 27.246 1.00 95.00 101 ARG A N 1
ATOM 778 C CA . ARG A 1 101 ? -14.749 0.552 26.119 1.00 95.00 101 ARG A CA 1
ATOM 779 C C . ARG A 1 101 ? -13.919 1.717 25.590 1.00 95.00 101 ARG A C 1
ATOM 781 O O . ARG A 1 101 ? -13.628 1.746 24.399 1.00 95.00 101 ARG A O 1
ATOM 788 N N . ASP A 1 102 ? -13.512 2.626 26.468 1.00 96.06 102 ASP A N 1
ATOM 789 C CA . ASP A 1 102 ? -12.754 3.818 26.077 1.00 96.06 102 ASP A CA 1
ATOM 790 C C . ASP A 1 102 ? -11.393 3.449 25.468 1.00 96.06 102 ASP A C 1
ATOM 792 O O . ASP A 1 102 ? -10.946 4.089 24.518 1.00 96.06 102 ASP A O 1
ATOM 796 N N . GLY A 1 103 ? -10.762 2.375 25.959 1.00 96.25 103 GLY A N 1
ATOM 797 C CA . GLY A 1 103 ? -9.517 1.846 25.403 1.00 96.25 103 GLY A CA 1
ATOM 798 C C . GLY A 1 103 ? -9.695 1.330 23.977 1.00 96.25 103 GLY A C 1
ATOM 799 O O . GLY A 1 103 ? -8.906 1.669 23.095 1.00 96.25 103 GLY A O 1
ATOM 800 N N . PHE A 1 104 ? -10.760 0.564 23.726 1.00 97.19 104 PHE A N 1
ATOM 801 C CA . PHE A 1 104 ? -11.082 0.078 22.385 1.00 97.19 104 PHE A CA 1
ATOM 802 C C . PHE A 1 104 ? -11.397 1.226 21.414 1.00 97.19 104 PHE A C 1
ATOM 804 O O . PHE A 1 104 ? -10.896 1.240 20.288 1.00 97.19 104 PHE A O 1
ATOM 811 N N . GLU A 1 105 ? -12.184 2.218 21.840 1.00 96.25 105 GLU A N 1
ATOM 812 C CA . GLU A 1 105 ? -12.489 3.385 21.005 1.00 96.25 105 GLU A CA 1
ATOM 813 C C . GLU A 1 105 ? -11.239 4.221 20.697 1.00 96.25 105 GLU A C 1
ATOM 815 O O . GLU A 1 105 ? -11.078 4.708 19.574 1.00 96.25 105 GLU A O 1
ATOM 820 N N . GLU A 1 106 ? -10.332 4.370 21.661 1.00 96.75 106 GLU A N 1
ATOM 821 C CA . GLU A 1 106 ? -9.062 5.066 21.456 1.00 96.75 106 GLU A CA 1
ATOM 822 C C . GLU A 1 106 ? -8.127 4.294 20.516 1.00 96.75 106 GLU A C 1
ATOM 824 O O . GLU A 1 106 ? -7.469 4.910 19.674 1.00 96.75 106 GLU A O 1
ATOM 829 N N . ALA A 1 107 ? -8.114 2.959 20.586 1.00 95.94 107 ALA A N 1
ATOM 830 C CA . ALA A 1 107 ? -7.368 2.117 19.655 1.00 95.94 107 ALA A CA 1
ATOM 831 C C . ALA A 1 107 ? -7.885 2.274 18.212 1.00 95.94 107 ALA A C 1
ATOM 833 O O . ALA A 1 107 ? -7.081 2.467 17.297 1.00 95.94 107 ALA A O 1
ATOM 834 N N . VAL A 1 108 ? -9.209 2.318 17.998 1.00 96.44 108 VAL A N 1
ATOM 835 C CA . VAL A 1 108 ? -9.794 2.635 16.678 1.00 96.44 108 VAL A CA 1
ATOM 836 C C . VAL A 1 108 ? -9.350 4.023 16.200 1.00 96.44 108 VAL A C 1
ATOM 838 O O . VAL A 1 108 ? -8.834 4.153 15.090 1.00 96.44 108 VAL A O 1
ATOM 841 N N . LYS A 1 109 ? -9.453 5.062 17.040 1.00 96.12 109 LYS A N 1
ATOM 842 C CA . LYS A 1 109 ? -8.976 6.416 16.688 1.00 96.12 109 LYS A CA 1
ATOM 843 C C . LYS A 1 109 ? -7.474 6.463 16.409 1.00 96.12 109 LYS A C 1
ATOM 845 O O . LYS A 1 109 ? -7.012 7.298 15.634 1.00 96.12 109 LYS A O 1
ATOM 850 N N . GLN A 1 110 ? -6.681 5.618 17.065 1.00 96.88 110 GLN A N 1
ATOM 851 C CA . GLN A 1 110 ? -5.254 5.505 16.783 1.00 96.88 110 GLN A CA 1
ATOM 852 C C . GLN A 1 110 ? -5.017 4.911 15.391 1.00 96.88 110 GLN A C 1
ATOM 854 O O . GLN A 1 110 ? -4.230 5.497 14.661 1.00 96.88 110 GLN A O 1
ATOM 859 N N . THR A 1 111 ? -5.751 3.873 14.966 1.00 93.50 111 THR A N 1
ATOM 860 C CA . THR A 1 111 ? -5.638 3.368 13.579 1.00 93.50 111 THR A CA 1
ATOM 861 C C . THR A 1 111 ? -6.000 4.433 12.533 1.00 93.50 111 THR A C 1
ATOM 863 O O . THR A 1 111 ? -5.366 4.517 11.484 1.00 93.50 111 THR A O 1
ATOM 866 N N . ASP A 1 112 ? -6.973 5.308 12.822 1.00 93.69 112 ASP A N 1
ATOM 867 C CA . ASP A 1 112 ? -7.303 6.430 11.933 1.00 93.69 112 ASP A CA 1
ATOM 868 C C . ASP A 1 112 ? -6.163 7.458 11.849 1.00 93.69 112 ASP A C 1
ATOM 870 O O . ASP A 1 112 ? -5.850 7.944 10.762 1.00 93.69 112 ASP A O 1
ATOM 874 N N . ARG A 1 113 ? -5.510 7.766 12.977 1.00 94.81 113 ARG A N 1
ATOM 875 C CA . ARG A 1 113 ? -4.330 8.647 13.007 1.00 94.81 113 ARG A CA 1
ATOM 876 C C . ARG A 1 113 ? -3.139 8.032 12.281 1.00 94.81 113 ARG A C 1
ATOM 878 O O . ARG A 1 113 ? -2.517 8.727 11.486 1.00 94.81 113 ARG A O 1
ATOM 885 N N . ASP A 1 114 ? -2.867 6.748 12.508 1.00 91.75 114 ASP A N 1
ATOM 886 C CA . ASP A 1 114 ? -1.770 6.015 11.867 1.00 91.75 114 ASP A CA 1
ATOM 887 C C . ASP A 1 114 ? -1.914 6.076 10.333 1.00 91.75 114 ASP A C 1
ATOM 889 O O . ASP A 1 114 ? -0.949 6.331 9.608 1.00 91.75 114 ASP A O 1
ATOM 893 N N . PHE A 1 115 ? -3.143 5.959 9.825 1.00 92.25 115 PHE A N 1
ATOM 894 C CA . PHE A 1 115 ? -3.441 6.159 8.409 1.00 92.25 115 PHE A CA 1
ATOM 895 C C . PHE A 1 115 ? -3.257 7.592 7.925 1.00 92.25 115 PHE A C 1
ATOM 897 O O . PHE A 1 115 ? -2.641 7.774 6.881 1.00 92.25 115 PHE A O 1
ATOM 904 N N . GLU A 1 116 ? -3.769 8.614 8.617 1.00 92.00 116 GLU A N 1
ATOM 905 C CA . GLU A 1 116 ? -3.588 10.002 8.158 1.00 92.00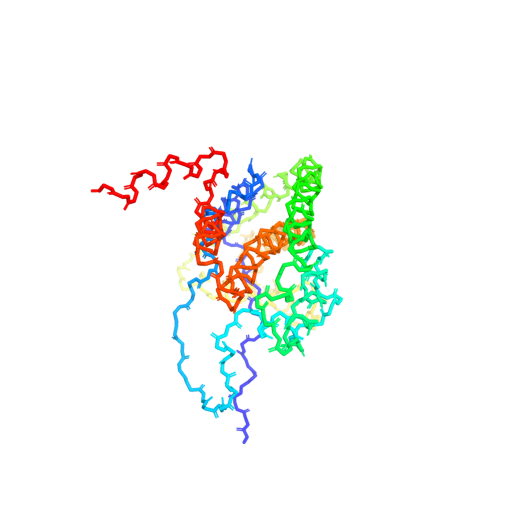 116 GLU A CA 1
ATOM 906 C C . GLU A 1 116 ? -2.105 10.413 8.167 1.00 92.00 116 GLU A C 1
ATOM 908 O O . GLU A 1 116 ? -1.644 11.122 7.267 1.00 92.00 116 GLU A O 1
ATOM 913 N N . GLU A 1 117 ? -1.321 9.912 9.126 1.00 92.88 117 GLU A N 1
ATOM 914 C CA . GLU A 1 117 ? 0.136 10.063 9.134 1.00 92.88 117 GLU A CA 1
ATOM 915 C C . GLU A 1 117 ? 0.783 9.368 7.930 1.00 92.88 117 GLU A C 1
ATOM 917 O O . GLU A 1 117 ? 1.630 9.958 7.252 1.00 92.88 117 GLU A O 1
ATOM 922 N N . THR A 1 118 ? 0.371 8.134 7.635 1.00 90.62 118 THR A N 1
ATOM 923 C CA . THR A 1 118 ? 0.885 7.352 6.500 1.00 90.62 118 THR A CA 1
ATOM 924 C C . THR A 1 118 ? 0.516 8.000 5.173 1.00 90.62 118 THR A C 1
ATOM 926 O O . THR A 1 118 ? 1.376 8.174 4.316 1.00 90.62 118 THR A O 1
ATOM 929 N N . LYS A 1 119 ? -0.719 8.477 5.036 1.00 89.19 119 LYS A N 1
ATOM 930 C CA . LYS A 1 119 ? -1.209 9.239 3.887 1.00 89.19 119 LYS A CA 1
ATOM 931 C C . LYS A 1 119 ? -0.431 10.530 3.683 1.00 89.19 119 LYS A C 1
ATOM 933 O O . LYS A 1 119 ? -0.028 10.827 2.563 1.00 89.19 119 LYS A O 1
ATOM 938 N N . THR A 1 120 ? -0.159 11.270 4.755 1.00 90.44 120 THR A N 1
ATOM 939 C CA . THR A 1 120 ? 0.657 12.488 4.680 1.00 90.44 120 THR A CA 1
ATOM 940 C C . THR A 1 120 ? 2.076 12.168 4.203 1.00 90.44 120 THR A C 1
ATOM 942 O O . THR A 1 120 ? 2.593 12.844 3.312 1.00 90.44 120 THR A O 1
ATOM 945 N N . LYS A 1 121 ? 2.706 11.114 4.743 1.00 90.38 121 LYS A N 1
ATOM 946 C CA . LYS A 1 121 ? 4.033 10.650 4.297 1.00 90.38 121 LYS A CA 1
ATOM 947 C C . LYS A 1 121 ? 4.008 10.197 2.839 1.00 90.38 121 LYS A C 1
ATOM 949 O O . LYS A 1 121 ? 4.878 10.594 2.069 1.00 90.38 121 LYS A O 1
ATOM 954 N N . PHE A 1 122 ? 2.990 9.434 2.449 1.00 89.38 122 PHE A N 1
ATOM 955 C CA . PHE A 1 122 ? 2.773 8.995 1.077 1.00 89.38 122 PHE A CA 1
ATOM 956 C C . PHE A 1 122 ? 2.698 10.190 0.129 1.00 89.38 122 PHE A C 1
ATOM 958 O O . PHE A 1 122 ? 3.426 10.235 -0.856 1.00 89.38 122 PHE A O 1
ATOM 965 N N . GLU A 1 123 ? 1.879 11.199 0.436 1.00 87.06 123 GLU A N 1
ATOM 966 C CA . GLU A 1 123 ? 1.752 12.401 -0.391 1.00 87.06 123 GLU A CA 1
ATOM 967 C C . GLU A 1 123 ? 3.080 13.164 -0.510 1.00 87.06 123 GLU A C 1
ATOM 969 O O . GLU A 1 123 ? 3.455 13.570 -1.614 1.00 87.06 123 GLU A O 1
ATOM 974 N N . GLN A 1 124 ? 3.817 13.315 0.594 1.00 90.12 124 GLN A N 1
ATOM 975 C CA . GLN A 1 124 ? 5.122 13.981 0.610 1.00 90.12 124 GLN A CA 1
ATOM 976 C C . GLN A 1 124 ? 6.170 13.243 -0.229 1.00 90.12 124 GLN A C 1
ATOM 978 O O . GLN A 1 124 ? 6.875 13.872 -1.020 1.00 90.12 124 GLN A O 1
ATOM 983 N N . GLU A 1 125 ? 6.278 11.923 -0.080 1.00 90.12 125 GLU A N 1
ATOM 984 C CA . GLU A 1 125 ? 7.249 11.115 -0.822 1.00 90.12 125 GLU A CA 1
ATOM 985 C C . GLU A 1 125 ? 6.861 10.981 -2.294 1.00 90.12 125 GLU A C 1
ATOM 987 O O . GLU A 1 125 ? 7.706 11.133 -3.173 1.00 90.12 125 GLU A O 1
ATOM 992 N N . ARG A 1 126 ? 5.570 10.834 -2.598 1.00 86.19 126 ARG A N 1
ATOM 993 C CA . ARG A 1 126 ? 5.049 10.818 -3.969 1.00 86.19 126 ARG A CA 1
ATOM 994 C C . ARG A 1 126 ? 5.380 12.099 -4.735 1.00 86.19 126 ARG A C 1
ATOM 996 O O . ARG A 1 126 ? 5.733 12.027 -5.911 1.00 86.19 126 ARG A O 1
ATOM 1003 N N . LEU A 1 127 ? 5.290 13.266 -4.088 1.00 87.69 127 LEU A N 1
ATOM 1004 C CA . LEU A 1 127 ? 5.645 14.556 -4.699 1.00 87.69 127 LEU A CA 1
ATOM 1005 C C . LEU A 1 127 ? 7.134 14.654 -5.062 1.00 87.69 127 LEU A C 1
ATOM 1007 O O . LEU A 1 127 ? 7.468 15.335 -6.031 1.00 87.69 127 LEU A O 1
ATOM 1011 N N . LYS A 1 128 ? 8.014 13.964 -4.328 1.00 90.81 128 LYS A N 1
ATOM 1012 C CA . LYS A 1 128 ? 9.449 13.866 -4.644 1.00 90.81 128 LYS A CA 1
ATOM 1013 C C . LYS A 1 128 ? 9.721 12.795 -5.699 1.00 90.81 128 LYS A C 1
ATOM 1015 O O . LYS A 1 128 ? 10.515 13.006 -6.608 1.00 90.81 128 LYS A O 1
ATOM 1020 N N . LEU A 1 129 ? 9.036 11.658 -5.595 1.00 89.12 129 LEU A N 1
ATOM 1021 C CA . LEU A 1 129 ? 9.269 10.483 -6.425 1.00 89.12 129 LEU A CA 1
ATOM 1022 C C . LEU A 1 129 ? 8.829 10.699 -7.875 1.00 89.12 129 LEU A C 1
ATOM 1024 O O . LEU A 1 129 ? 9.558 10.362 -8.806 1.00 89.12 129 LEU A O 1
ATOM 1028 N N . LYS A 1 130 ? 7.653 11.300 -8.073 1.00 86.25 130 LYS A N 1
ATOM 1029 C CA . LYS A 1 130 ? 7.056 11.515 -9.395 1.00 86.25 130 LYS A CA 1
ATOM 1030 C C . LYS A 1 130 ? 7.974 12.249 -10.394 1.00 86.25 130 LYS A C 1
ATOM 1032 O O . LYS A 1 130 ? 8.170 11.705 -11.482 1.00 86.25 130 LYS A O 1
ATOM 1037 N N . PRO A 1 131 ? 8.567 13.422 -10.084 1.00 90.81 131 PRO A N 1
ATOM 1038 C CA . PRO A 1 131 ? 9.439 14.122 -11.032 1.00 90.81 131 PRO A CA 1
ATOM 1039 C C . PRO A 1 131 ? 10.726 13.353 -11.362 1.00 90.81 131 PRO A C 1
ATOM 1041 O O . PRO A 1 131 ? 11.275 13.531 -12.447 1.00 90.81 131 PRO A O 1
ATOM 1044 N N . GLU A 1 132 ? 11.206 12.483 -10.468 1.00 90.50 132 GLU A N 1
ATOM 1045 C CA . GLU A 1 132 ? 12.360 11.625 -10.752 1.00 90.50 132 GLU A CA 1
ATOM 1046 C C . GLU A 1 132 ? 11.981 10.399 -11.595 1.00 90.50 132 GLU A C 1
ATOM 1048 O O . GLU A 1 132 ? 12.758 9.956 -12.446 1.00 90.50 132 GLU A O 1
ATOM 1053 N N . MET A 1 133 ? 10.785 9.856 -11.383 1.00 87.88 133 MET A N 1
ATOM 1054 C CA . MET A 1 133 ? 10.317 8.638 -12.034 1.00 87.88 133 MET A CA 1
ATOM 1055 C C . MET A 1 133 ? 9.821 8.886 -13.465 1.00 87.88 133 MET A C 1
ATOM 1057 O O . MET A 1 133 ? 10.159 8.120 -14.364 1.00 87.88 133 MET A O 1
ATOM 1061 N N . GLU A 1 134 ? 9.092 9.977 -13.718 1.00 88.69 134 GLU A N 1
ATOM 1062 C CA . GLU A 1 134 ? 8.543 10.314 -15.043 1.00 88.69 134 GLU A CA 1
ATOM 1063 C C . GLU A 1 134 ? 9.554 10.266 -16.209 1.00 88.69 134 GLU A C 1
ATOM 1065 O O . GLU A 1 134 ? 9.261 9.616 -17.218 1.00 88.69 134 GLU A O 1
ATOM 1070 N N . PRO A 1 135 ? 10.735 10.917 -16.142 1.00 91.25 135 PRO A N 1
ATOM 1071 C CA . PRO A 1 135 ? 11.702 10.858 -17.239 1.00 91.25 135 PRO A CA 1
ATOM 1072 C C . PRO A 1 135 ? 12.275 9.449 -17.443 1.00 91.25 135 PRO A C 1
ATOM 1074 O O . PRO A 1 135 ? 12.587 9.082 -18.574 1.00 91.25 135 PRO A O 1
ATOM 1077 N N . ARG A 1 136 ? 12.376 8.643 -16.380 1.00 89.56 136 ARG A N 1
ATOM 1078 C CA . ARG A 1 136 ? 12.888 7.265 -16.439 1.00 89.56 136 ARG A CA 1
ATOM 1079 C C . ARG A 1 136 ? 11.874 6.309 -17.047 1.00 89.56 136 ARG A C 1
ATOM 1081 O O . ARG A 1 136 ? 12.247 5.494 -17.881 1.00 89.56 136 ARG A O 1
ATOM 1088 N N . VAL A 1 137 ? 10.596 6.469 -16.705 1.00 86.75 137 VAL A N 1
ATOM 1089 C CA . VAL A 1 137 ? 9.499 5.751 -17.368 1.00 86.75 137 VAL A CA 1
ATOM 1090 C C . VAL A 1 137 ? 9.497 6.078 -18.860 1.00 86.75 137 VAL A C 1
ATOM 1092 O O . VAL A 1 137 ? 9.502 5.163 -19.671 1.00 86.75 137 VAL A O 1
ATOM 1095 N N . LYS A 1 138 ? 9.608 7.357 -19.247 1.00 88.75 138 LYS A N 1
ATOM 1096 C CA . LYS A 1 138 ? 9.697 7.744 -20.669 1.00 88.75 138 LYS A CA 1
ATOM 1097 C C . LYS A 1 138 ? 10.922 7.159 -21.376 1.00 88.75 138 LYS A C 1
ATOM 1099 O O . LYS A 1 138 ? 10.824 6.753 -22.530 1.00 88.75 138 LYS A O 1
ATOM 1104 N N . ALA A 1 139 ? 12.076 7.124 -20.708 1.00 88.69 139 ALA A N 1
ATOM 1105 C CA . ALA A 1 139 ? 13.279 6.502 -21.256 1.00 88.69 139 ALA A CA 1
ATOM 1106 C C . ALA A 1 139 ? 13.086 4.992 -21.462 1.00 88.69 139 ALA A C 1
ATOM 1108 O O . ALA A 1 139 ? 13.494 4.461 -22.493 1.00 88.69 139 ALA A O 1
ATOM 1109 N N . PHE A 1 140 ? 12.421 4.319 -20.520 1.00 87.19 140 PHE A N 1
ATOM 1110 C CA . PHE A 1 140 ? 12.066 2.909 -20.629 1.00 87.19 140 PHE A CA 1
ATOM 1111 C C . PHE A 1 140 ? 11.060 2.643 -21.757 1.00 87.19 140 PHE A C 1
ATOM 1113 O O . PHE A 1 140 ? 11.305 1.768 -22.583 1.00 87.19 140 PHE A O 1
ATOM 1120 N N . GLU A 1 141 ? 9.995 3.443 -21.868 1.00 86.38 141 GLU A N 1
ATOM 1121 C CA . GLU A 1 141 ? 9.036 3.375 -22.980 1.00 86.38 141 GLU A CA 1
ATOM 1122 C C . GLU A 1 141 ? 9.733 3.550 -24.330 1.00 86.38 141 GLU A C 1
ATOM 1124 O O . GLU A 1 141 ? 9.566 2.730 -25.229 1.00 86.38 141 GLU A O 1
ATOM 1129 N N . SER A 1 142 ? 10.576 4.577 -24.464 1.00 88.88 142 SER A N 1
ATOM 1130 C CA . SER A 1 142 ? 11.325 4.818 -25.698 1.00 88.88 142 SER A CA 1
ATOM 1131 C C . SER A 1 142 ? 12.283 3.666 -26.020 1.00 88.88 142 SER A C 1
ATOM 1133 O O . SER A 1 142 ? 12.427 3.286 -27.183 1.00 88.88 142 SER A O 1
ATOM 1135 N N . ALA A 1 143 ? 12.920 3.067 -25.010 1.00 86.69 143 ALA A N 1
ATOM 1136 C CA . ALA A 1 143 ? 13.770 1.898 -25.205 1.00 86.69 143 ALA A CA 1
ATOM 1137 C C . ALA A 1 143 ? 12.963 0.669 -25.665 1.00 86.69 143 ALA A C 1
ATOM 1139 O O . ALA A 1 143 ? 13.394 -0.016 -26.593 1.00 86.69 143 ALA A O 1
ATOM 1140 N N . ALA A 1 144 ? 11.781 0.436 -25.089 1.00 84.88 144 ALA A N 1
ATOM 1141 C CA . ALA A 1 144 ? 10.871 -0.634 -25.495 1.00 84.88 144 ALA A CA 1
ATOM 1142 C C . ALA A 1 144 ? 10.335 -0.425 -26.924 1.00 84.88 144 ALA A C 1
ATOM 1144 O O . ALA A 1 144 ? 10.288 -1.365 -27.715 1.00 84.88 144 ALA A O 1
ATOM 1145 N N . GLU A 1 145 ? 10.002 0.811 -27.309 1.00 87.19 145 GLU A N 1
ATOM 1146 C CA . GLU A 1 145 ? 9.601 1.139 -28.682 1.00 87.19 145 GLU A CA 1
ATOM 1147 C C . GLU A 1 145 ? 10.731 0.902 -29.688 1.00 87.19 145 GLU A C 1
ATOM 1149 O O . GLU A 1 145 ? 10.507 0.299 -30.739 1.00 87.19 145 GLU A O 1
ATOM 1154 N N . ASN A 1 146 ? 11.956 1.322 -29.360 1.00 87.50 146 ASN A N 1
ATOM 1155 C CA . ASN A 1 146 ? 13.130 1.081 -30.200 1.00 87.50 146 ASN A CA 1
ATOM 1156 C C . ASN A 1 146 ? 13.426 -0.417 -30.349 1.00 87.50 146 ASN A C 1
ATOM 1158 O O . ASN A 1 146 ? 13.773 -0.874 -31.439 1.00 87.50 146 ASN A O 1
ATOM 1162 N N . MET A 1 147 ? 13.253 -1.187 -29.274 1.00 85.75 147 MET A N 1
ATOM 1163 C CA . MET A 1 147 ? 13.395 -2.639 -29.286 1.00 85.75 147 MET A CA 1
ATOM 1164 C C . MET A 1 147 ? 12.318 -3.312 -30.140 1.00 85.75 147 MET A C 1
ATOM 1166 O O . MET A 1 147 ? 12.653 -4.123 -31.003 1.00 85.75 147 MET A O 1
ATOM 1170 N N . GLY A 1 148 ? 11.051 -2.926 -29.981 1.00 85.00 148 GLY A N 1
ATOM 1171 C CA . GLY A 1 148 ? 9.951 -3.406 -30.818 1.00 85.00 148 GLY A CA 1
ATOM 1172 C C . GLY A 1 148 ? 10.154 -3.066 -32.298 1.00 85.00 148 GLY A C 1
ATOM 1173 O O . GLY A 1 148 ? 9.934 -3.910 -33.164 1.00 85.00 148 GLY A O 1
ATOM 1174 N N . ALA A 1 149 ? 10.658 -1.868 -32.607 1.00 88.25 149 ALA A N 1
ATOM 1175 C CA . ALA A 1 149 ? 10.990 -1.464 -33.973 1.00 88.25 149 ALA A CA 1
ATOM 1176 C C . ALA A 1 149 ? 12.187 -2.236 -34.557 1.00 88.25 149 ALA A C 1
ATOM 1178 O O . ALA A 1 149 ? 12.226 -2.483 -35.764 1.00 88.25 149 ALA A O 1
ATOM 1179 N N . ALA A 1 150 ? 13.171 -2.611 -33.734 1.00 87.62 150 ALA A N 1
ATOM 1180 C CA . ALA A 1 150 ? 14.295 -3.442 -34.156 1.00 87.62 150 ALA A CA 1
ATOM 1181 C C . ALA A 1 150 ? 13.860 -4.899 -34.395 1.00 87.62 150 ALA A C 1
ATOM 1183 O O . ALA A 1 150 ? 14.193 -5.465 -35.435 1.00 87.62 150 ALA A O 1
ATOM 1184 N N . LEU A 1 151 ? 13.052 -5.472 -33.494 1.00 86.25 151 LEU A N 1
ATOM 1185 C CA . LEU A 1 151 ? 12.476 -6.814 -33.637 1.00 86.25 151 LEU A CA 1
ATOM 1186 C C . LEU A 1 151 ? 11.520 -6.903 -34.830 1.00 86.25 151 LEU A C 1
ATOM 1188 O O . LEU A 1 151 ? 11.596 -7.847 -35.609 1.00 86.25 151 LEU A O 1
ATOM 1192 N N . GLY A 1 152 ? 10.666 -5.898 -35.032 1.00 87.38 152 GLY A N 1
ATOM 1193 C CA . GLY A 1 152 ? 9.662 -5.878 -36.100 1.00 87.38 152 GLY A CA 1
ATOM 1194 C C . GLY A 1 152 ? 10.233 -5.892 -37.524 1.00 87.38 152 GLY A C 1
ATOM 1195 O O . GLY A 1 152 ? 9.495 -6.150 -38.472 1.00 87.38 152 GLY A O 1
ATOM 1196 N N . LYS A 1 153 ? 11.540 -5.646 -37.693 1.00 89.56 153 LYS A N 1
ATOM 1197 C CA . LYS A 1 153 ? 12.248 -5.783 -38.980 1.00 89.56 153 LYS A CA 1
ATOM 1198 C C . LYS A 1 153 ? 12.615 -7.231 -39.312 1.00 89.56 153 LYS A C 1
ATOM 1200 O O . LYS A 1 153 ? 13.017 -7.503 -40.442 1.00 89.56 153 LYS A O 1
ATOM 1205 N N . LEU A 1 154 ? 12.507 -8.143 -38.348 1.00 87.69 154 LEU A N 1
ATOM 1206 C CA . LEU A 1 154 ? 12.805 -9.557 -38.528 1.00 87.69 154 LEU A CA 1
ATOM 1207 C C . LEU A 1 154 ? 11.576 -10.339 -39.015 1.00 87.69 154 LEU A C 1
ATOM 1209 O O . LEU A 1 154 ? 10.446 -9.970 -38.689 1.00 87.69 154 LEU A O 1
ATOM 1213 N N . PRO A 1 155 ? 11.765 -11.456 -39.740 1.00 89.38 155 PRO A N 1
ATOM 1214 C CA . PRO A 1 155 ? 10.707 -12.441 -39.962 1.00 89.38 155 PRO A CA 1
ATOM 1215 C C . PRO A 1 155 ? 10.163 -12.982 -38.631 1.00 89.38 155 PRO A C 1
ATOM 1217 O O . PRO A 1 155 ? 10.928 -13.136 -37.683 1.00 89.38 155 PRO A O 1
ATOM 1220 N N . LYS A 1 156 ? 8.868 -13.322 -38.561 1.00 84.88 156 LYS A N 1
ATOM 1221 C CA . LYS A 1 156 ? 8.202 -13.769 -37.316 1.00 84.88 156 LYS A CA 1
ATOM 1222 C C . LYS A 1 156 ? 8.930 -14.911 -36.592 1.00 84.88 156 LYS A C 1
ATOM 1224 O O . LYS A 1 156 ? 9.104 -14.846 -35.383 1.00 84.88 156 LYS A O 1
ATOM 1229 N N . GLU A 1 157 ? 9.404 -15.907 -37.334 1.00 81.56 157 GLU A N 1
ATOM 1230 C CA . GLU A 1 157 ? 10.148 -17.054 -36.785 1.00 81.56 157 GLU A CA 1
ATOM 1231 C C . GLU A 1 157 ? 11.459 -16.622 -36.100 1.00 81.56 157 GLU A C 1
ATOM 1233 O O . GLU A 1 157 ? 11.852 -17.160 -35.066 1.00 81.56 157 GLU A O 1
ATOM 1238 N N . GLU A 1 158 ? 12.116 -15.592 -36.636 1.00 86.50 158 GLU A N 1
ATOM 1239 C CA . GLU A 1 158 ? 13.350 -15.045 -36.073 1.00 86.50 158 GLU A CA 1
ATOM 1240 C C . GLU A 1 158 ? 13.059 -14.061 -34.922 1.00 86.50 158 GLU A C 1
ATOM 1242 O O . GLU A 1 158 ? 13.879 -13.927 -34.016 1.00 86.50 158 GLU A O 1
ATOM 1247 N N . GLN A 1 159 ? 11.882 -13.418 -34.892 1.00 83.75 159 GLN A N 1
ATOM 1248 C CA . GLN A 1 159 ? 11.449 -12.565 -33.773 1.00 83.75 159 GLN A CA 1
ATOM 1249 C C . GLN A 1 159 ? 11.316 -13.354 -32.468 1.00 83.75 159 GLN A C 1
ATOM 1251 O O . GLN A 1 159 ? 11.807 -12.905 -31.430 1.00 83.75 159 GLN A O 1
ATOM 1256 N N . GLU A 1 160 ? 10.685 -14.530 -32.509 1.00 83.19 160 GLU A N 1
ATOM 1257 C CA . GLU A 1 160 ? 10.524 -15.392 -31.331 1.00 83.19 160 GLU A CA 1
ATOM 1258 C C . GLU A 1 160 ? 11.884 -15.887 -30.827 1.00 83.19 160 GLU A C 1
ATOM 1260 O O . GLU A 1 160 ? 12.206 -15.760 -29.642 1.00 83.19 160 GLU A O 1
ATOM 1265 N N . ARG A 1 161 ? 12.737 -16.355 -31.746 1.00 85.06 161 ARG A N 1
ATOM 1266 C CA . ARG A 1 161 ? 14.096 -16.807 -31.430 1.00 85.06 161 ARG A CA 1
ATOM 1267 C C . ARG A 1 161 ? 14.956 -15.693 -30.830 1.00 85.06 161 ARG A C 1
ATOM 1269 O O . ARG A 1 161 ? 15.667 -15.930 -29.852 1.00 85.06 161 ARG A O 1
ATOM 1276 N N . MET A 1 162 ? 14.906 -14.485 -31.395 1.00 87.06 162 MET A N 1
ATOM 1277 C CA . MET A 1 162 ? 15.660 -13.342 -30.875 1.00 87.06 162 MET A CA 1
ATOM 1278 C C . MET A 1 162 ? 15.120 -12.869 -29.529 1.00 87.06 162 MET A C 1
ATOM 1280 O O . MET A 1 162 ? 15.915 -12.591 -28.639 1.00 87.06 162 MET A O 1
ATOM 1284 N N . THR A 1 163 ? 13.802 -12.845 -29.332 1.00 84.12 163 THR A N 1
ATOM 1285 C CA . THR A 1 163 ? 13.199 -12.538 -28.025 1.00 84.12 163 THR A CA 1
ATOM 1286 C C . THR A 1 163 ? 13.688 -13.512 -26.951 1.00 84.12 163 THR A C 1
ATOM 1288 O O . THR A 1 163 ? 14.116 -13.081 -25.880 1.00 84.12 163 THR A O 1
ATOM 1291 N N . TRP A 1 164 ? 13.721 -14.815 -27.251 1.00 82.69 164 TRP A N 1
ATOM 1292 C CA . TRP A 1 164 ? 14.245 -15.822 -26.324 1.00 82.69 164 TRP A CA 1
ATOM 1293 C C . TRP A 1 164 ? 15.731 -15.602 -25.995 1.00 82.69 164 TRP A C 1
ATOM 1295 O O . TRP A 1 164 ? 16.106 -15.557 -24.822 1.00 82.69 164 TRP A O 1
ATOM 1305 N N . LEU A 1 165 ? 16.576 -15.390 -27.013 1.00 84.12 165 LEU A N 1
ATOM 1306 C CA . LEU A 1 165 ? 18.012 -15.137 -26.823 1.00 84.12 165 LEU A CA 1
ATOM 1307 C C . LEU A 1 165 ? 18.275 -13.870 -26.002 1.00 84.12 165 LEU A C 1
ATOM 1309 O O . LEU A 1 165 ? 19.104 -13.881 -25.094 1.00 84.12 165 LEU A O 1
ATOM 1313 N N . MET A 1 166 ? 17.548 -12.790 -26.286 1.00 84.00 166 MET A N 1
ATOM 1314 C CA . MET A 1 166 ? 17.659 -11.535 -25.545 1.00 84.00 166 MET A CA 1
ATOM 1315 C C . MET A 1 166 ? 17.201 -11.677 -24.089 1.00 84.00 166 MET A C 1
ATOM 1317 O O . MET A 1 166 ? 17.810 -11.069 -23.213 1.00 84.00 166 MET A O 1
ATOM 1321 N N . GLY A 1 167 ? 16.204 -12.521 -23.797 1.00 79.44 167 GLY A N 1
ATOM 1322 C CA . GLY A 1 167 ? 15.802 -12.839 -22.419 1.00 79.44 167 GLY A CA 1
ATOM 1323 C C . GLY A 1 167 ? 16.907 -13.536 -21.614 1.00 79.44 167 GLY A C 1
ATOM 1324 O O . GLY A 1 167 ? 17.002 -13.367 -20.390 1.00 79.44 167 GLY A O 1
ATOM 1325 N N . GLY A 1 168 ? 17.781 -14.272 -22.307 1.00 78.25 168 GLY A N 1
ATOM 1326 C CA . GLY A 1 168 ? 18.981 -14.892 -21.752 1.00 78.25 168 GLY A CA 1
ATOM 1327 C C . GLY A 1 168 ? 20.160 -13.934 -21.554 1.00 78.25 168 GLY A C 1
ATOM 1328 O O . GLY A 1 168 ? 21.032 -14.237 -20.745 1.00 78.25 168 GLY A O 1
ATOM 1329 N N . TYR A 1 169 ? 20.198 -12.781 -22.230 1.00 81.56 169 TYR A N 1
ATOM 1330 C CA . TYR A 1 169 ? 21.289 -11.810 -22.104 1.00 81.56 169 TYR A CA 1
ATOM 1331 C C . TYR A 1 169 ? 21.203 -11.069 -20.768 1.00 81.56 169 TYR A C 1
ATOM 1333 O O . TYR A 1 169 ? 20.207 -10.399 -20.485 1.00 81.56 169 TYR A O 1
ATOM 1341 N N . LYS A 1 170 ? 22.240 -11.170 -19.926 1.00 74.88 170 LYS A N 1
ATOM 1342 C CA . LYS A 1 170 ? 22.232 -10.542 -18.591 1.00 74.88 170 LYS A CA 1
ATOM 1343 C C . LYS A 1 170 ? 23.348 -9.521 -18.369 1.00 74.88 170 LYS A C 1
ATOM 1345 O O . LYS A 1 170 ? 23.511 -9.071 -17.234 1.00 74.88 170 LYS A O 1
ATOM 1350 N N . ASN A 1 171 ? 24.059 -9.132 -19.429 1.00 72.38 171 ASN A N 1
ATOM 1351 C CA . ASN A 1 171 ? 25.049 -8.051 -19.448 1.00 72.38 171 ASN A CA 1
ATOM 1352 C C . ASN A 1 171 ? 26.010 -8.076 -18.237 1.00 72.38 171 ASN A C 1
ATOM 1354 O O . ASN A 1 171 ? 26.001 -7.180 -17.391 1.00 72.38 171 ASN A O 1
ATOM 1358 N N . GLY A 1 172 ? 26.795 -9.149 -18.121 1.00 69.88 172 GLY A N 1
ATOM 1359 C CA . GLY A 1 172 ? 27.805 -9.337 -17.077 1.00 69.88 172 GLY A CA 1
ATOM 1360 C C . GLY A 1 172 ? 27.323 -10.091 -15.836 1.00 69.88 172 GLY A C 1
ATOM 1361 O O . GLY A 1 172 ? 28.092 -10.241 -14.889 1.00 69.88 172 GLY A O 1
ATOM 1362 N N . LYS A 1 173 ? 26.069 -10.568 -15.815 1.00 74.94 173 LYS A N 1
ATOM 1363 C CA . LYS A 1 173 ? 25.550 -11.444 -14.743 1.00 74.94 173 LYS A CA 1
ATOM 1364 C C . LYS A 1 173 ? 25.534 -12.932 -15.113 1.00 74.94 173 LYS A C 1
ATOM 1366 O O . LYS A 1 173 ? 25.309 -13.752 -14.229 1.00 74.94 173 LYS A O 1
ATOM 1371 N N . ASN A 1 174 ? 25.765 -13.276 -16.381 1.00 80.88 174 ASN A N 1
ATOM 1372 C CA . ASN A 1 174 ? 26.057 -14.646 -16.810 1.00 80.88 174 ASN A CA 1
ATOM 1373 C C . ASN A 1 174 ? 27.576 -14.883 -16.845 1.00 80.88 174 ASN A C 1
ATOM 1375 O O . ASN A 1 174 ? 28.362 -13.979 -16.554 1.00 80.88 174 ASN A O 1
ATOM 1379 N N . SER A 1 175 ? 28.006 -16.084 -17.253 1.00 86.56 175 SER A N 1
ATOM 1380 C CA . SER A 1 175 ? 29.406 -16.274 -17.635 1.00 86.56 175 SER A CA 1
ATOM 1381 C C . SER A 1 175 ? 29.767 -15.365 -18.826 1.00 86.56 175 SER A C 1
ATOM 1383 O O . SER A 1 175 ? 28.932 -15.175 -19.722 1.00 86.56 175 SER A O 1
ATOM 1385 N N . PRO A 1 176 ? 30.996 -14.813 -18.874 1.00 86.06 176 PRO A N 1
ATOM 1386 C CA . PRO A 1 176 ? 31.443 -13.963 -19.978 1.00 86.06 176 PRO A CA 1
ATOM 1387 C C . PRO A 1 176 ? 31.272 -14.621 -21.352 1.00 86.06 176 PRO A C 1
ATOM 1389 O O . PRO A 1 176 ? 30.922 -13.956 -22.324 1.00 86.06 176 PRO A O 1
ATOM 1392 N N . GLU A 1 177 ? 31.470 -15.937 -21.431 1.00 87.00 177 GLU A N 1
ATOM 1393 C CA . GLU A 1 177 ? 31.337 -16.718 -22.658 1.00 87.00 177 GLU A CA 1
ATOM 1394 C C . GLU A 1 177 ? 29.883 -16.793 -23.140 1.00 87.00 177 GLU A C 1
ATOM 1396 O O . GLU A 1 177 ? 29.635 -16.714 -24.344 1.00 87.00 177 GLU A O 1
ATOM 1401 N N . LEU A 1 178 ? 28.919 -16.917 -22.218 1.00 83.94 178 LEU A N 1
ATOM 1402 C CA . LEU A 1 178 ? 27.497 -16.995 -22.551 1.00 83.94 178 LEU A CA 1
ATOM 1403 C C . LEU A 1 178 ? 26.964 -15.638 -23.017 1.00 83.94 178 LEU A C 1
ATOM 1405 O O . LEU A 1 178 ? 26.322 -15.564 -24.064 1.00 83.94 178 LEU A O 1
ATOM 1409 N N . ASP A 1 179 ? 27.282 -14.555 -22.303 1.00 84.94 179 ASP A N 1
ATOM 1410 C CA . ASP A 1 179 ? 26.881 -13.209 -22.728 1.00 84.94 179 ASP A CA 1
ATOM 1411 C C . ASP A 1 179 ? 27.552 -12.815 -24.053 1.00 84.94 179 ASP A C 1
ATOM 1413 O O . ASP A 1 179 ? 26.896 -12.225 -24.912 1.00 84.94 179 ASP A O 1
ATOM 1417 N N . ALA A 1 180 ? 28.816 -13.198 -24.280 1.00 88.19 180 ALA A N 1
ATOM 1418 C CA . ALA A 1 180 ? 29.489 -12.976 -25.560 1.00 88.19 180 ALA A CA 1
ATOM 1419 C C . ALA A 1 180 ? 28.853 -13.783 -26.706 1.00 88.19 180 ALA A C 1
ATOM 1421 O O . ALA A 1 180 ? 28.719 -13.267 -27.818 1.00 88.19 180 ALA A O 1
ATOM 1422 N N . ALA A 1 181 ? 28.441 -15.031 -26.455 1.00 89.19 181 ALA A N 1
ATOM 1423 C CA . ALA A 1 181 ? 27.757 -15.858 -27.447 1.00 89.19 181 ALA A CA 1
ATOM 1424 C C . ALA A 1 181 ? 26.383 -15.281 -27.820 1.00 89.19 181 ALA A C 1
ATOM 1426 O O . ALA A 1 181 ? 26.063 -15.180 -29.006 1.00 89.19 181 ALA A O 1
ATOM 1427 N N . ILE A 1 182 ? 25.605 -14.842 -26.827 1.00 87.75 182 ILE A N 1
ATOM 1428 C CA . ILE A 1 182 ? 24.302 -14.206 -27.046 1.00 87.75 182 ILE A CA 1
ATOM 1429 C C . ILE A 1 182 ? 24.477 -12.869 -27.772 1.00 87.75 182 ILE A C 1
ATOM 1431 O O . ILE A 1 182 ? 23.825 -12.644 -28.789 1.00 87.75 182 ILE A O 1
ATOM 1435 N N . ALA A 1 183 ? 25.404 -12.015 -27.326 1.00 88.31 183 ALA A N 1
ATOM 1436 C CA . ALA A 1 183 ? 25.696 -10.745 -27.986 1.00 88.31 183 ALA A CA 1
ATOM 1437 C C . ALA A 1 183 ? 26.119 -10.955 -29.444 1.00 88.31 183 ALA A C 1
ATOM 1439 O O . ALA A 1 183 ? 25.644 -10.248 -30.328 1.00 88.31 183 ALA A O 1
ATOM 1440 N N . LYS A 1 184 ? 26.954 -11.964 -29.726 1.00 91.69 184 LYS A N 1
ATOM 1441 C CA . LYS A 1 184 ? 27.354 -12.312 -31.095 1.00 91.69 184 LYS A CA 1
ATOM 1442 C C . LYS A 1 184 ? 26.161 -12.706 -31.964 1.00 91.69 184 LYS A C 1
ATOM 1444 O O . LYS A 1 184 ? 26.129 -12.318 -33.128 1.00 91.69 184 LYS A O 1
ATOM 1449 N N . GLU A 1 185 ? 25.213 -13.474 -31.430 1.00 90.12 185 GLU A N 1
ATOM 1450 C CA . GLU A 1 185 ? 24.027 -13.911 -32.172 1.00 90.12 185 GLU A CA 1
ATOM 1451 C C . GLU A 1 185 ? 23.050 -12.754 -32.413 1.00 90.12 185 GLU A C 1
ATOM 1453 O O . GLU A 1 185 ? 22.624 -12.542 -33.545 1.00 90.12 185 GLU A O 1
ATOM 1458 N N . VAL A 1 186 ? 22.768 -11.952 -31.382 1.00 88.69 186 VAL A N 1
ATOM 1459 C CA . VAL A 1 186 ? 21.874 -10.785 -31.460 1.00 88.69 186 VAL A CA 1
ATOM 1460 C C . VAL A 1 186 ? 22.458 -9.699 -32.373 1.00 88.69 186 VAL A C 1
ATOM 1462 O O . VAL A 1 186 ? 21.729 -9.075 -33.142 1.00 88.69 186 VAL A O 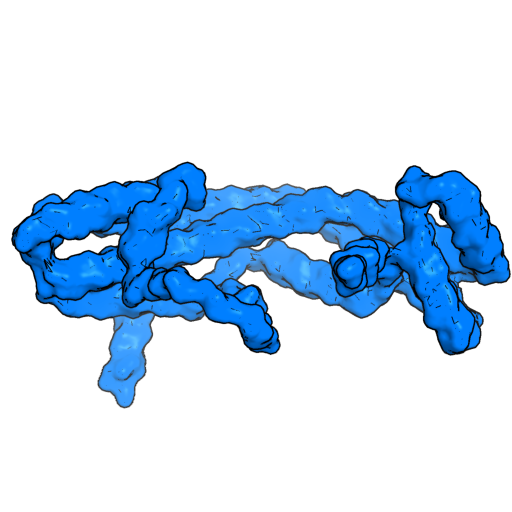1
ATOM 1465 N N . ASN A 1 187 ? 23.780 -9.504 -32.366 1.00 89.31 187 ASN A N 1
ATOM 1466 C CA . ASN A 1 187 ? 24.458 -8.500 -33.194 1.00 89.31 187 ASN A CA 1
ATOM 1467 C C . ASN A 1 187 ? 24.504 -8.852 -34.691 1.00 89.31 187 ASN A C 1
ATOM 1469 O O . ASN A 1 187 ? 24.895 -8.015 -35.504 1.00 89.31 187 ASN A O 1
ATOM 1473 N N . LYS A 1 188 ? 24.085 -10.063 -35.089 1.00 90.25 188 LYS A N 1
ATOM 1474 C CA . LYS A 1 188 ? 23.842 -10.375 -36.509 1.00 90.25 188 LYS A CA 1
ATOM 1475 C C . LYS A 1 188 ? 22.702 -9.538 -37.090 1.00 90.25 188 LYS A C 1
ATOM 1477 O O . LYS A 1 188 ? 22.637 -9.366 -38.305 1.00 90.25 188 LYS A O 1
ATOM 1482 N N . HIS A 1 189 ? 21.834 -9.008 -36.228 1.00 89.31 189 HIS A N 1
ATOM 1483 C CA . HIS A 1 189 ? 20.678 -8.211 -36.603 1.00 89.31 189 HIS A CA 1
ATOM 1484 C C . HIS A 1 189 ? 20.911 -6.731 -36.264 1.00 89.31 189 HIS A C 1
ATOM 1486 O O . HIS A 1 189 ? 20.994 -6.366 -35.085 1.00 89.31 189 HIS A O 1
ATOM 1492 N N . PRO A 1 190 ? 21.024 -5.847 -37.276 1.00 87.06 190 PRO A N 1
ATOM 1493 C CA . PRO A 1 190 ? 21.359 -4.445 -37.058 1.00 87.06 190 PRO A CA 1
ATOM 1494 C C . PRO A 1 190 ? 20.384 -3.735 -36.112 1.00 87.06 190 PRO A C 1
ATOM 1496 O O . PRO A 1 190 ? 19.180 -3.680 -36.354 1.00 87.06 190 PRO A O 1
ATOM 1499 N N . GLY A 1 191 ? 20.927 -3.135 -35.052 1.00 86.06 191 GLY A N 1
ATOM 1500 C CA . GLY A 1 191 ? 20.170 -2.324 -34.097 1.00 86.06 191 GLY A CA 1
ATOM 1501 C C . GLY A 1 191 ? 19.530 -3.095 -32.939 1.00 86.06 191 GLY A C 1
ATOM 1502 O O . GLY A 1 191 ? 19.128 -2.445 -31.978 1.00 86.06 191 GLY A O 1
ATOM 1503 N N . LEU A 1 192 ? 19.497 -4.435 -32.960 1.00 87.50 192 LEU A N 1
ATOM 1504 C CA . LEU A 1 192 ? 18.936 -5.217 -31.850 1.00 87.50 192 LEU A CA 1
ATOM 1505 C C . LEU A 1 192 ? 19.806 -5.178 -30.593 1.00 87.50 192 LEU A C 1
ATOM 1507 O O . LEU A 1 192 ? 19.284 -4.910 -29.516 1.00 87.50 192 LEU A O 1
ATOM 1511 N N . LEU A 1 193 ? 21.121 -5.390 -30.717 1.00 88.69 193 LEU A N 1
ATOM 1512 C CA . LEU A 1 193 ? 22.014 -5.356 -29.554 1.00 88.69 193 LEU A CA 1
ATOM 1513 C C . LEU A 1 193 ? 22.048 -3.961 -28.885 1.00 88.69 193 LEU A C 1
ATOM 1515 O O . LEU A 1 193 ? 21.821 -3.895 -27.679 1.00 88.69 193 LEU A O 1
ATOM 1519 N N . PRO A 1 194 ? 22.192 -2.837 -29.622 1.00 90.25 194 PRO A N 1
ATOM 1520 C CA . PRO A 1 194 ? 22.076 -1.505 -29.022 1.00 90.25 194 PRO A CA 1
ATOM 1521 C C . PRO A 1 194 ? 20.705 -1.225 -28.386 1.00 90.25 194 PRO A C 1
ATOM 1523 O O . PRO A 1 194 ? 20.630 -0.573 -27.344 1.00 90.25 194 PRO A O 1
ATOM 1526 N N . ALA A 1 195 ? 19.607 -1.700 -28.988 1.00 87.81 195 ALA A N 1
ATOM 1527 C CA . ALA A 1 195 ? 18.274 -1.555 -28.402 1.00 87.81 195 ALA A CA 1
ATOM 1528 C C . ALA A 1 195 ? 18.135 -2.362 -27.098 1.00 87.81 195 ALA A C 1
ATOM 1530 O O . ALA A 1 195 ? 17.551 -1.869 -26.134 1.00 87.81 195 ALA A O 1
ATOM 1531 N N . LEU A 1 196 ? 18.728 -3.558 -27.042 1.00 85.31 196 LEU A N 1
ATOM 1532 C CA . LEU A 1 196 ? 18.796 -4.402 -25.850 1.00 85.31 196 LEU A CA 1
ATOM 1533 C C . LEU A 1 196 ? 19.589 -3.767 -24.714 1.00 85.31 196 LEU A C 1
ATOM 1535 O O . LEU A 1 196 ? 19.090 -3.687 -23.593 1.00 85.31 196 LEU A O 1
ATOM 1539 N N . GLU A 1 197 ? 20.787 -3.268 -24.999 1.00 87.38 197 GLU A N 1
ATOM 1540 C CA . GLU A 1 197 ? 21.622 -2.583 -24.009 1.00 87.38 197 GLU A CA 1
ATOM 1541 C C . GLU A 1 197 ? 20.924 -1.332 -23.454 1.00 87.38 197 GLU A C 1
ATOM 1543 O O . GLU A 1 197 ? 20.893 -1.125 -22.237 1.00 87.38 197 GLU A O 1
ATOM 1548 N N . ASN A 1 198 ? 20.287 -0.539 -24.324 1.00 87.69 198 ASN A N 1
ATOM 1549 C CA . ASN A 1 198 ? 19.496 0.622 -23.913 1.00 87.69 198 ASN A CA 1
ATOM 1550 C C . ASN A 1 198 ? 18.278 0.230 -23.063 1.00 87.69 198 ASN A C 1
ATOM 1552 O O . ASN A 1 198 ? 18.010 0.885 -22.057 1.00 87.69 198 ASN A O 1
ATOM 1556 N N . GLY A 1 199 ? 17.570 -0.846 -23.423 1.00 86.25 199 GLY A N 1
ATOM 1557 C CA . GLY A 1 199 ? 16.450 -1.381 -22.645 1.00 86.25 199 GLY A CA 1
ATOM 1558 C C . GLY A 1 199 ? 16.871 -1.840 -21.249 1.00 86.25 199 GLY A C 1
ATOM 1559 O O . GLY A 1 199 ? 16.256 -1.448 -20.258 1.00 86.25 199 GLY A O 1
ATOM 1560 N N . ILE A 1 200 ? 17.970 -2.595 -21.147 1.00 85.75 200 ILE A N 1
ATOM 1561 C CA . ILE A 1 200 ? 18.530 -3.045 -19.862 1.00 85.75 200 ILE A CA 1
ATOM 1562 C C . ILE A 1 200 ? 18.945 -1.851 -19.001 1.00 85.75 200 ILE A C 1
ATOM 1564 O O . ILE A 1 200 ? 18.665 -1.834 -17.799 1.00 85.75 200 ILE A O 1
ATOM 1568 N N . LYS A 1 201 ? 19.590 -0.844 -19.598 1.00 88.19 201 LYS A N 1
ATOM 1569 C CA . LYS A 1 201 ? 19.989 0.374 -18.891 1.00 88.19 201 LYS A CA 1
ATOM 1570 C C . LYS A 1 201 ? 18.772 1.129 -18.356 1.00 88.19 201 LYS A C 1
ATOM 1572 O O . LYS A 1 201 ? 18.722 1.401 -17.159 1.00 88.19 201 LYS A O 1
ATOM 1577 N N . ALA A 1 202 ? 17.780 1.401 -19.203 1.00 87.56 202 ALA A N 1
ATOM 1578 C CA . ALA A 1 202 ? 16.569 2.115 -18.806 1.00 87.56 202 ALA A CA 1
ATOM 1579 C C . ALA A 1 202 ? 15.793 1.367 -17.707 1.00 87.56 202 ALA A C 1
ATOM 1581 O O . ALA A 1 202 ? 15.381 1.978 -16.723 1.00 87.56 202 ALA A O 1
ATOM 1582 N N . GLN A 1 203 ? 15.677 0.037 -17.808 1.00 85.88 203 GLN A N 1
ATOM 1583 C CA . GLN A 1 203 ? 15.074 -0.794 -16.762 1.00 85.88 203 GLN A CA 1
ATOM 1584 C C . GLN A 1 203 ? 15.862 -0.730 -15.448 1.00 85.88 203 GLN A C 1
ATOM 1586 O O . GLN A 1 203 ? 15.273 -0.636 -14.374 1.00 85.88 203 GLN A O 1
ATOM 1591 N N . THR A 1 204 ? 17.194 -0.793 -15.513 1.00 87.38 204 THR A N 1
ATOM 1592 C CA . THR A 1 204 ? 18.058 -0.756 -14.322 1.00 87.38 204 THR A CA 1
ATOM 1593 C C . THR A 1 204 ? 17.978 0.597 -13.618 1.00 87.38 204 THR A C 1
ATOM 1595 O O . THR A 1 204 ? 17.956 0.649 -12.391 1.00 87.38 204 THR A O 1
ATOM 1598 N N . GLU A 1 205 ? 17.892 1.687 -14.382 1.00 89.31 205 GLU A N 1
ATOM 1599 C CA . GLU A 1 205 ? 17.721 3.040 -13.847 1.00 89.31 205 GLU A CA 1
ATOM 1600 C C . GLU A 1 205 ? 16.317 3.276 -13.270 1.00 89.31 205 GLU A C 1
ATOM 1602 O O . GLU A 1 205 ? 16.182 4.041 -12.315 1.00 89.31 205 GLU A O 1
ATOM 1607 N N . LEU A 1 206 ? 15.284 2.623 -13.815 1.00 87.38 206 LEU A N 1
ATOM 1608 C CA . LEU A 1 206 ? 13.897 2.724 -13.350 1.00 87.38 206 LEU A CA 1
ATOM 1609 C C . LEU A 1 206 ? 13.611 1.847 -12.117 1.00 87.38 206 LEU A C 1
ATOM 1611 O O . LEU A 1 206 ? 12.897 2.279 -11.216 1.00 87.38 206 LEU A O 1
ATOM 1615 N N . ALA A 1 207 ? 14.193 0.648 -12.037 1.00 86.06 207 ALA A N 1
ATOM 1616 C CA . ALA A 1 207 ? 13.935 -0.339 -10.983 1.00 86.06 207 ALA A CA 1
ATOM 1617 C C . ALA A 1 207 ? 13.932 0.206 -9.534 1.00 86.06 207 ALA A C 1
ATOM 1619 O O . ALA A 1 207 ? 12.959 -0.047 -8.828 1.00 86.06 207 ALA A O 1
ATOM 1620 N N . PRO A 1 208 ? 14.927 0.984 -9.058 1.00 89.50 208 PRO A N 1
ATOM 1621 C CA . PRO A 1 208 ? 14.910 1.475 -7.675 1.00 89.50 208 PRO A CA 1
ATOM 1622 C C . PRO A 1 208 ? 13.755 2.447 -7.386 1.00 89.50 208 PRO A C 1
ATOM 1624 O O . PRO A 1 208 ? 13.349 2.598 -6.238 1.00 89.50 208 PRO A O 1
ATOM 1627 N N . TYR A 1 209 ? 13.222 3.116 -8.408 1.00 88.62 209 TYR A N 1
ATOM 1628 C CA . TYR A 1 209 ? 12.068 4.006 -8.277 1.00 88.62 209 TYR A CA 1
ATOM 1629 C C . TYR A 1 209 ? 10.756 3.227 -8.217 1.00 88.62 209 TYR A C 1
ATOM 1631 O O . TYR A 1 209 ? 9.854 3.615 -7.479 1.00 88.62 209 TYR A O 1
ATOM 1639 N N . MET A 1 210 ? 10.687 2.109 -8.942 1.00 83.62 210 MET A N 1
ATOM 1640 C CA . MET A 1 210 ? 9.570 1.167 -8.883 1.00 83.62 210 MET A CA 1
ATOM 1641 C C . MET A 1 210 ? 9.451 0.538 -7.497 1.00 83.62 210 MET A C 1
ATOM 1643 O O . MET A 1 210 ? 8.364 0.527 -6.933 1.00 83.62 210 MET A O 1
ATOM 1647 N N . GLU A 1 211 ? 10.569 0.088 -6.919 1.00 87.44 211 GLU A N 1
ATOM 1648 C CA . GLU A 1 211 ? 10.573 -0.469 -5.560 1.00 87.44 211 GLU A CA 1
ATOM 1649 C C . GLU A 1 211 ? 10.120 0.574 -4.528 1.00 87.44 211 GLU A C 1
ATOM 1651 O O . GLU A 1 211 ? 9.234 0.297 -3.730 1.00 87.44 211 GLU A O 1
ATOM 1656 N N . LYS A 1 212 ? 10.610 1.820 -4.609 1.00 87.88 212 LYS A N 1
ATOM 1657 C CA . LYS A 1 212 ? 10.130 2.903 -3.730 1.00 87.88 212 LYS A CA 1
ATOM 1658 C C . LYS A 1 212 ? 8.636 3.186 -3.895 1.00 87.88 212 LYS A C 1
ATOM 1660 O O . LYS A 1 212 ? 7.942 3.421 -2.911 1.00 87.88 212 LYS A O 1
ATOM 1665 N N . ALA A 1 213 ? 8.133 3.199 -5.131 1.00 85.81 213 ALA A N 1
ATOM 1666 C CA . ALA A 1 213 ? 6.706 3.388 -5.388 1.00 85.81 213 ALA A CA 1
ATOM 1667 C C . ALA A 1 213 ? 5.878 2.245 -4.779 1.00 85.81 213 ALA A C 1
ATOM 1669 O O . ALA A 1 213 ? 4.819 2.493 -4.202 1.00 85.81 213 ALA A O 1
ATOM 1670 N N . LYS A 1 214 ? 6.384 1.011 -4.879 1.00 84.81 214 LYS A N 1
ATOM 1671 C CA . LYS A 1 214 ? 5.769 -0.187 -4.311 1.00 84.81 214 LYS A CA 1
ATOM 1672 C C . LYS A 1 214 ? 5.721 -0.121 -2.786 1.00 84.81 214 LYS A C 1
ATOM 1674 O O . LYS A 1 214 ? 4.638 -0.247 -2.230 1.00 84.81 214 LYS A O 1
ATOM 1679 N N . GLU A 1 215 ? 6.843 0.172 -2.132 1.00 87.94 215 GLU A N 1
ATOM 1680 C CA . GLU A 1 215 ? 6.923 0.330 -0.671 1.00 87.94 215 GLU A CA 1
ATOM 1681 C C . GLU A 1 215 ? 5.949 1.405 -0.159 1.00 87.94 215 GLU A C 1
ATOM 1683 O O . GLU A 1 215 ? 5.256 1.213 0.841 1.00 87.94 215 GLU A O 1
ATOM 1688 N N . LEU A 1 216 ? 5.843 2.536 -0.869 1.00 86.38 216 LEU A N 1
ATOM 1689 C CA . LEU A 1 216 ? 4.885 3.590 -0.530 1.00 86.38 216 LEU A CA 1
ATOM 1690 C C . LEU A 1 216 ? 3.439 3.095 -0.618 1.00 86.38 216 LEU A C 1
ATOM 1692 O O . LEU A 1 216 ? 2.647 3.369 0.287 1.00 86.38 216 LEU A O 1
ATOM 1696 N N . LYS A 1 217 ? 3.090 2.361 -1.678 1.00 83.75 217 LYS A N 1
ATOM 1697 C CA . LYS A 1 217 ? 1.749 1.793 -1.852 1.00 83.75 217 LYS A CA 1
ATOM 1698 C C . LYS A 1 217 ? 1.437 0.748 -0.781 1.00 83.75 217 LYS A C 1
ATOM 1700 O O . LYS A 1 217 ? 0.407 0.855 -0.126 1.00 83.75 217 LYS A O 1
ATOM 1705 N N . GLU A 1 218 ? 2.353 -0.184 -0.540 1.00 85.62 218 GLU A N 1
ATOM 1706 C CA . GLU A 1 218 ? 2.209 -1.212 0.494 1.00 85.62 218 GLU A CA 1
ATOM 1707 C C . GLU A 1 218 ? 2.001 -0.586 1.878 1.00 85.62 218 GLU A C 1
ATOM 1709 O O . GLU A 1 218 ? 1.120 -1.017 2.618 1.00 85.62 218 GLU A O 1
ATOM 1714 N N . SER A 1 219 ? 2.727 0.489 2.211 1.00 85.56 219 SER A N 1
ATOM 1715 C CA . SER A 1 219 ? 2.530 1.188 3.488 1.00 85.56 219 SER A CA 1
ATOM 1716 C C . SER A 1 219 ? 1.113 1.761 3.642 1.00 85.56 219 SER A C 1
ATOM 1718 O O . SER A 1 219 ? 0.520 1.672 4.718 1.00 85.56 219 SER A O 1
ATOM 1720 N N . MET A 1 220 ? 0.541 2.300 2.559 1.00 86.25 220 MET A N 1
ATOM 1721 C CA . MET A 1 220 ? -0.834 2.801 2.540 1.00 86.25 220 MET A CA 1
ATOM 1722 C C . MET A 1 220 ? -1.852 1.671 2.671 1.00 86.25 220 MET A C 1
ATOM 1724 O O . MET A 1 220 ? -2.799 1.799 3.448 1.00 86.25 220 MET A O 1
ATOM 1728 N N . ASP A 1 221 ? -1.653 0.577 1.940 1.00 84.94 221 ASP A N 1
ATOM 1729 C CA . ASP A 1 221 ? -2.550 -0.578 1.957 1.00 84.94 221 ASP A CA 1
ATOM 1730 C C . ASP A 1 221 ? -2.593 -1.218 3.348 1.00 84.94 221 ASP A C 1
ATOM 1732 O O . ASP A 1 221 ? -3.680 -1.493 3.862 1.00 84.94 221 ASP A O 1
ATOM 1736 N N . VAL A 1 222 ? -1.433 -1.355 4.002 1.00 85.81 222 VAL A N 1
ATOM 1737 C CA . VAL A 1 222 ? -1.340 -1.799 5.399 1.00 85.81 222 VAL A CA 1
ATOM 1738 C C . VAL A 1 222 ? -2.134 -0.859 6.302 1.00 85.81 222 VAL A C 1
ATOM 1740 O O . VAL A 1 222 ? -3.039 -1.310 6.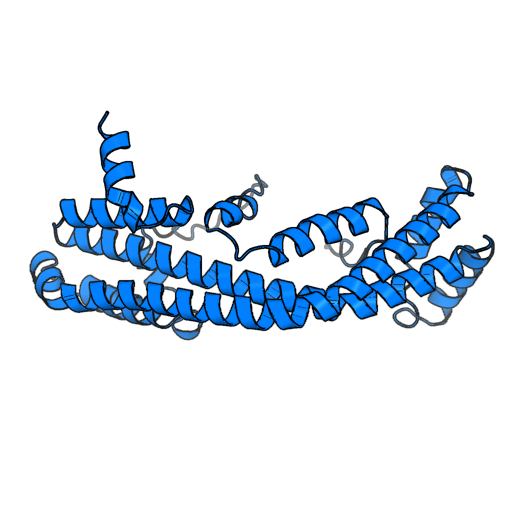996 1.00 85.81 222 VAL A O 1
ATOM 1743 N N . ALA A 1 223 ? -1.894 0.453 6.249 1.00 87.38 223 ALA A N 1
ATOM 1744 C CA . ALA A 1 223 ? -2.599 1.397 7.118 1.00 87.38 223 ALA A CA 1
ATOM 1745 C C . ALA A 1 223 ? -4.130 1.396 6.912 1.00 87.38 223 ALA A C 1
ATOM 1747 O O . ALA A 1 223 ? -4.891 1.574 7.867 1.00 87.38 223 ALA A O 1
ATOM 1748 N N . VAL A 1 224 ? -4.615 1.170 5.683 1.00 86.81 224 VAL A N 1
ATOM 1749 C CA . VAL A 1 224 ? -6.054 0.982 5.422 1.00 86.81 224 VAL A CA 1
ATOM 1750 C C . VAL A 1 224 ? -6.555 -0.332 6.014 1.00 86.81 224 VAL A C 1
ATOM 1752 O O . VAL A 1 224 ? -7.601 -0.339 6.671 1.00 86.81 224 VAL A O 1
ATOM 1755 N N . ALA A 1 225 ? -5.828 -1.430 5.804 1.00 87.38 225 ALA A N 1
ATOM 1756 C CA . ALA A 1 225 ? -6.182 -2.734 6.350 1.00 87.38 225 ALA A CA 1
ATOM 1757 C C . ALA A 1 225 ? -6.281 -2.682 7.880 1.00 87.38 225 ALA A C 1
ATOM 1759 O O . ALA A 1 225 ? -7.255 -3.176 8.446 1.00 87.38 225 ALA A O 1
ATOM 1760 N N . GLU A 1 226 ? -5.358 -1.990 8.548 1.00 89.56 226 GLU A N 1
ATOM 1761 C CA . GLU A 1 226 ? -5.375 -1.835 10.002 1.00 89.56 226 GLU A CA 1
ATOM 1762 C C . GLU A 1 226 ? -6.592 -1.059 10.515 1.00 89.56 226 GLU A C 1
ATOM 1764 O O . GLU A 1 226 ? -7.201 -1.442 11.517 1.00 89.56 226 GLU A O 1
ATOM 1769 N N . ARG A 1 227 ? -7.011 -0.004 9.805 1.00 90.50 227 ARG A N 1
ATOM 1770 C CA . ARG A 1 227 ? -8.238 0.743 10.136 1.00 90.50 227 ARG A CA 1
ATOM 1771 C C . ARG A 1 227 ? -9.501 -0.093 10.032 1.00 90.50 227 ARG A C 1
ATOM 1773 O O . ARG A 1 227 ? -10.438 0.111 10.813 1.00 90.50 227 ARG A O 1
ATOM 1780 N N . VAL A 1 228 ? -9.553 -0.971 9.034 1.00 90.50 228 VAL A N 1
ATOM 1781 C CA . VAL A 1 228 ? -10.669 -1.894 8.815 1.00 90.50 228 VAL A CA 1
ATOM 1782 C C . VAL A 1 228 ? -10.654 -2.972 9.896 1.00 90.50 228 VAL A C 1
ATOM 1784 O O . VAL A 1 228 ? -11.659 -3.150 10.588 1.00 90.50 228 VAL A O 1
ATOM 1787 N N . ALA A 1 229 ? -9.504 -3.615 10.104 1.00 89.94 229 ALA A N 1
ATOM 1788 C CA . ALA A 1 229 ? -9.320 -4.673 11.089 1.00 89.94 229 ALA A CA 1
ATOM 1789 C C . ALA A 1 229 ? -9.646 -4.192 12.508 1.00 89.94 229 ALA A C 1
ATOM 1791 O O . ALA A 1 229 ? -10.403 -4.853 13.213 1.00 89.94 229 ALA A O 1
ATOM 1792 N N . GLY A 1 230 ? -9.184 -3.001 12.910 1.00 92.44 230 GLY A N 1
ATOM 1793 C CA . GLY A 1 230 ? -9.474 -2.449 14.236 1.00 92.44 230 GLY A CA 1
ATOM 1794 C C . GLY A 1 230 ? -10.976 -2.308 14.511 1.00 92.44 230 GLY A C 1
ATOM 1795 O O . GLY A 1 230 ? -11.445 -2.608 15.608 1.00 92.44 230 GLY A O 1
ATOM 1796 N N . ARG A 1 231 ? -11.763 -1.923 13.500 1.00 95.56 231 ARG A N 1
ATOM 1797 C CA . ARG A 1 231 ? -13.229 -1.825 13.607 1.00 95.56 231 ARG A CA 1
ATOM 1798 C C . ARG A 1 231 ? -13.911 -3.187 13.615 1.00 95.56 231 ARG A C 1
ATOM 1800 O O . ARG A 1 231 ? -14.862 -3.378 14.369 1.00 95.56 231 ARG A O 1
ATOM 1807 N N . GLN A 1 232 ? -13.444 -4.127 12.798 1.00 92.38 232 GLN A N 1
ATOM 1808 C CA . GLN A 1 232 ? -13.990 -5.487 12.770 1.00 92.38 232 GLN A CA 1
ATOM 1809 C C . GLN A 1 232 ? -13.747 -6.207 14.099 1.00 92.38 232 GLN A C 1
ATOM 1811 O O . GLN A 1 232 ? -14.694 -6.702 14.701 1.00 92.38 232 GLN A O 1
ATOM 1816 N N . VAL A 1 233 ? -12.517 -6.157 14.608 1.00 93.81 233 VAL A N 1
ATOM 1817 C CA . VAL A 1 233 ? -12.143 -6.732 15.905 1.00 93.81 233 VAL A CA 1
ATOM 1818 C C . VAL A 1 233 ? -12.948 -6.098 17.036 1.00 93.81 233 VAL A C 1
ATOM 1820 O O . VAL A 1 233 ? -13.512 -6.804 17.870 1.00 93.81 233 VAL A O 1
ATOM 1823 N N . TYR A 1 234 ? -13.082 -4.768 17.051 1.00 96.75 234 TYR A N 1
ATOM 1824 C CA . TYR A 1 234 ? -13.895 -4.132 18.083 1.00 96.75 234 TYR A CA 1
ATOM 1825 C C . TYR A 1 234 ? -15.384 -4.498 17.965 1.00 96.75 234 TYR A C 1
ATOM 1827 O O . TYR A 1 234 ? -16.065 -4.655 18.977 1.00 96.75 234 TYR A O 1
ATOM 1835 N N . SER A 1 235 ? -15.900 -4.697 16.748 1.00 95.38 235 SER A N 1
ATOM 1836 C CA . SER A 1 235 ? -17.262 -5.201 16.544 1.00 95.38 235 SER A CA 1
ATOM 1837 C C . SER A 1 235 ? -17.475 -6.585 17.162 1.00 95.38 235 SER A C 1
ATOM 1839 O O . SER A 1 235 ? -18.496 -6.806 17.814 1.00 95.38 235 SER A O 1
ATOM 1841 N N . GLU A 1 236 ? -16.518 -7.501 17.011 1.00 94.00 236 GLU A N 1
ATOM 1842 C CA . GLU A 1 236 ? -16.569 -8.834 17.629 1.00 94.00 236 GLU A CA 1
ATOM 1843 C C . GLU A 1 236 ? -16.620 -8.735 19.158 1.00 94.00 236 GLU A C 1
ATOM 1845 O O . GLU A 1 236 ? -17.534 -9.275 19.784 1.00 94.00 236 GLU A O 1
ATOM 1850 N N . VAL A 1 237 ? -15.734 -7.928 19.749 1.00 95.19 237 VAL A N 1
ATOM 1851 C CA . VAL A 1 237 ? -15.721 -7.651 21.195 1.00 95.19 237 VAL A CA 1
ATOM 1852 C C . VAL A 1 237 ? -17.058 -7.067 21.673 1.00 95.19 237 VAL A C 1
ATOM 1854 O O . VAL A 1 237 ? -17.585 -7.458 22.717 1.00 95.19 237 VAL A O 1
ATOM 1857 N N . LEU A 1 238 ? -17.650 -6.146 20.907 1.00 95.94 238 LEU A N 1
ATOM 1858 C CA . LEU A 1 238 ? -18.955 -5.560 21.220 1.00 95.94 238 LEU A CA 1
ATOM 1859 C C . LEU A 1 238 ? -20.079 -6.600 21.172 1.00 95.94 238 LEU A C 1
ATOM 1861 O O . LEU A 1 238 ? -20.954 -6.569 22.038 1.00 95.94 238 LEU A O 1
ATOM 1865 N N . LYS A 1 239 ? -20.058 -7.534 20.210 1.00 95.31 239 LYS A N 1
ATOM 1866 C CA . LYS A 1 239 ? -21.023 -8.646 20.152 1.00 95.31 239 LYS A CA 1
ATOM 1867 C C . LYS A 1 239 ? -20.888 -9.556 21.365 1.00 95.31 239 LYS A C 1
ATOM 1869 O O . LYS A 1 239 ? -21.898 -9.841 22.005 1.00 95.31 239 LYS A O 1
ATOM 1874 N N . GLU A 1 240 ? -19.666 -9.957 21.711 1.00 93.56 240 GLU A N 1
ATOM 1875 C CA . GLU A 1 240 ? -19.391 -10.796 22.885 1.00 93.56 240 GLU A CA 1
ATOM 1876 C C . GLU A 1 240 ? -19.797 -10.120 24.201 1.00 93.56 240 GLU A C 1
ATOM 1878 O O . GLU A 1 240 ? -20.305 -10.771 25.113 1.00 93.56 240 GLU A O 1
ATOM 1883 N N . GLY A 1 241 ? -19.608 -8.803 24.306 1.00 92.69 241 GLY A N 1
ATOM 1884 C CA . GLY A 1 241 ? -20.033 -8.012 25.461 1.00 92.69 241 GLY A CA 1
ATOM 1885 C C . GLY A 1 241 ? -21.520 -7.628 25.464 1.00 92.69 241 GLY A C 1
ATOM 1886 O O . GLY A 1 241 ? -21.973 -7.002 26.421 1.00 92.69 241 GLY A O 1
ATOM 1887 N N . GLY A 1 242 ? -22.284 -7.990 24.426 1.00 93.50 242 GLY A N 1
ATOM 1888 C CA . GLY A 1 242 ? -23.735 -7.781 24.335 1.00 93.50 242 GLY A CA 1
ATOM 1889 C C . GLY A 1 242 ? -24.202 -6.442 23.740 1.00 93.50 242 GLY A C 1
ATOM 1890 O O . GLY A 1 242 ? -25.404 -6.179 23.721 1.00 93.50 242 GLY A O 1
ATOM 1891 N N . ASP A 1 243 ? -23.310 -5.598 23.213 1.00 94.81 243 ASP A N 1
ATOM 1892 C CA . ASP A 1 243 ? -23.653 -4.324 22.555 1.00 94.81 243 ASP A CA 1
ATOM 1893 C C . ASP A 1 243 ? -23.796 -4.487 21.029 1.00 94.81 243 ASP A C 1
ATOM 1895 O O . ASP A 1 243 ? -23.004 -3.990 20.220 1.00 94.81 243 ASP A O 1
ATOM 1899 N N . LEU A 1 244 ? -24.850 -5.198 20.621 1.00 94.06 244 LEU A N 1
ATOM 1900 C CA . LEU A 1 244 ? -25.106 -5.533 19.214 1.00 94.06 244 LEU A CA 1
ATOM 1901 C C . LEU A 1 244 ? -25.290 -4.298 18.319 1.00 94.06 244 LEU A C 1
ATOM 1903 O O . LEU A 1 244 ? -24.891 -4.307 17.154 1.00 94.06 244 LEU A O 1
ATOM 1907 N N . LYS A 1 245 ? -25.886 -3.222 18.846 1.00 93.50 245 LYS A N 1
ATOM 1908 C CA . LYS A 1 245 ? -26.145 -2.004 18.067 1.00 93.50 245 LYS A CA 1
ATOM 1909 C C . LYS A 1 245 ? -24.841 -1.290 17.722 1.00 93.50 245 LYS A C 1
ATOM 1911 O O . LYS A 1 245 ? -24.655 -0.868 16.580 1.00 93.50 245 LYS A O 1
ATOM 1916 N N . ARG A 1 246 ? -23.930 -1.147 18.690 1.00 93.56 246 ARG A N 1
ATOM 1917 C CA . ARG A 1 246 ? -22.620 -0.542 18.431 1.00 93.56 246 ARG A CA 1
ATOM 1918 C C . ARG A 1 246 ? -21.756 -1.448 17.556 1.00 93.56 246 ARG A C 1
ATOM 1920 O O . ARG A 1 246 ? -21.077 -0.929 16.673 1.00 93.56 246 ARG A O 1
ATOM 1927 N N . ALA A 1 247 ? -21.844 -2.768 17.728 1.00 93.69 247 ALA A N 1
ATOM 1928 C CA . ALA A 1 247 ? -21.155 -3.728 16.869 1.00 93.69 247 ALA A CA 1
ATOM 1929 C C . ALA A 1 247 ? -21.534 -3.560 15.389 1.00 93.69 247 ALA A C 1
ATOM 1931 O O . ALA A 1 247 ? -20.654 -3.405 14.543 1.00 93.69 247 ALA A O 1
ATOM 1932 N N . GLN A 1 248 ? -22.834 -3.498 15.076 1.00 91.94 248 GLN A N 1
ATOM 1933 C CA . GLN A 1 248 ? -23.317 -3.256 13.709 1.00 91.94 248 GLN A CA 1
ATOM 1934 C C . GLN A 1 248 ? -22.797 -1.934 13.135 1.00 91.94 248 GLN A C 1
ATOM 1936 O O . GLN A 1 248 ? -22.434 -1.862 11.961 1.00 91.94 248 GLN A O 1
ATOM 1941 N N . ARG A 1 249 ? -22.724 -0.880 13.960 1.00 91.81 249 ARG A N 1
ATOM 1942 C CA . ARG A 1 249 ? -22.150 0.401 13.533 1.00 91.81 249 ARG A CA 1
ATOM 1943 C C . ARG A 1 249 ? -20.678 0.252 13.140 1.00 91.81 249 ARG A C 1
ATOM 1945 O O . ARG A 1 249 ? -20.305 0.742 12.080 1.00 91.81 249 ARG A O 1
ATOM 1952 N N . MET A 1 250 ? -19.878 -0.460 13.934 1.00 93.56 250 MET A N 1
ATOM 1953 C CA . MET A 1 250 ? -18.467 -0.725 13.624 1.00 93.56 250 MET A CA 1
ATOM 1954 C C . MET A 1 250 ? -18.287 -1.541 12.335 1.00 93.56 250 MET A C 1
ATOM 1956 O O . MET A 1 250 ? -17.416 -1.224 11.528 1.00 93.56 250 MET A O 1
ATOM 1960 N N . GLU A 1 251 ? -19.147 -2.531 12.077 1.00 91.81 251 GLU A N 1
ATOM 1961 C CA . GLU A 1 251 ? -19.118 -3.281 10.809 1.00 91.81 251 GLU A CA 1
ATOM 1962 C C . GLU A 1 251 ? -19.444 -2.398 9.606 1.00 91.81 251 GLU A C 1
ATOM 1964 O O . GLU A 1 251 ? -18.816 -2.525 8.555 1.00 91.81 251 GLU A O 1
ATOM 1969 N N . MET A 1 252 ? -20.427 -1.503 9.740 1.00 88.94 252 MET A N 1
ATOM 1970 C CA . MET A 1 252 ? -20.764 -0.557 8.677 1.00 88.94 252 MET A CA 1
ATOM 1971 C C . MET A 1 252 ? -19.613 0.407 8.406 1.00 88.94 252 MET A C 1
ATOM 1973 O O . MET A 1 252 ? -19.302 0.644 7.242 1.00 88.94 252 MET A O 1
ATOM 1977 N N . GLU A 1 253 ? -18.961 0.926 9.449 1.00 90.38 253 GLU A N 1
ATOM 1978 C CA . GLU A 1 253 ? -17.768 1.763 9.299 1.00 90.38 253 GLU A CA 1
ATOM 1979 C C . GLU A 1 253 ? -16.644 1.010 8.580 1.00 90.38 253 GLU A C 1
ATOM 1981 O O . GLU A 1 253 ? -16.100 1.522 7.604 1.00 90.38 253 GLU A O 1
ATOM 1986 N N . ALA A 1 254 ? -16.351 -0.230 8.986 1.00 87.75 254 ALA A N 1
ATOM 1987 C CA . ALA A 1 254 ? -15.357 -1.071 8.320 1.00 87.75 254 ALA A CA 1
ATOM 1988 C C . ALA A 1 254 ? -15.688 -1.283 6.832 1.00 87.75 254 ALA A C 1
ATOM 1990 O O . ALA A 1 254 ? -14.832 -1.089 5.971 1.00 87.75 254 ALA A O 1
ATOM 1991 N N . ARG A 1 255 ? -16.949 -1.600 6.505 1.00 86.00 255 ARG A N 1
ATOM 1992 C CA . ARG A 1 255 ? -17.404 -1.765 5.113 1.00 86.00 255 ARG A CA 1
ATOM 1993 C C . ARG A 1 255 ? -17.301 -0.475 4.310 1.00 86.00 255 ARG A C 1
ATOM 1995 O O . ARG A 1 255 ? -16.894 -0.521 3.154 1.00 86.00 255 ARG A O 1
ATOM 2002 N N . ALA A 1 256 ? -17.671 0.662 4.895 1.00 83.31 256 ALA A N 1
ATOM 2003 C CA . ALA A 1 256 ? -17.555 1.952 4.229 1.00 83.31 256 ALA A CA 1
ATOM 2004 C C . ALA A 1 256 ? -16.097 2.259 3.882 1.00 83.31 256 ALA A C 1
ATOM 2006 O O . ALA A 1 256 ? -15.828 2.651 2.748 1.00 83.31 256 ALA A O 1
ATOM 2007 N N . LEU A 1 257 ? -15.164 1.970 4.797 1.00 83.56 257 LEU A N 1
ATOM 2008 C CA . LEU A 1 257 ? -13.734 2.062 4.514 1.00 83.56 257 LEU A CA 1
ATOM 2009 C C . LEU A 1 257 ? -13.336 1.136 3.363 1.00 83.56 257 LEU A C 1
ATOM 2011 O O . LEU A 1 257 ? -12.776 1.627 2.396 1.00 83.56 257 LEU A O 1
ATOM 2015 N N . THR A 1 258 ? -13.699 -0.150 3.372 1.00 81.00 258 THR A N 1
ATOM 2016 C CA . THR A 1 258 ? -13.401 -1.069 2.251 1.00 81.00 258 THR A CA 1
ATOM 2017 C C . THR A 1 258 ? -13.994 -0.606 0.911 1.00 81.00 258 THR A C 1
ATOM 2019 O O . THR A 1 258 ? -13.452 -0.899 -0.149 1.00 81.00 258 THR A O 1
ATOM 2022 N N . MET A 1 259 ? -15.112 0.123 0.936 1.00 78.19 259 MET A N 1
ATOM 2023 C CA . MET A 1 259 ? -15.765 0.683 -0.253 1.00 78.19 259 MET A CA 1
ATOM 2024 C C . MET A 1 259 ? -15.243 2.077 -0.640 1.00 78.19 259 MET A C 1
ATOM 2026 O O . MET A 1 259 ? -15.785 2.698 -1.557 1.00 78.19 259 MET A O 1
ATOM 2030 N N . GLY A 1 260 ? -14.242 2.614 0.063 1.00 78.00 260 GLY A N 1
ATOM 2031 C CA . GLY A 1 260 ? -13.731 3.967 -0.165 1.00 78.00 260 GLY A CA 1
ATOM 2032 C C . GLY A 1 260 ? -14.752 5.075 0.096 1.00 78.00 260 GLY A C 1
ATOM 2033 O O . GLY A 1 260 ? -14.641 6.155 -0.485 1.00 78.00 260 GLY A O 1
ATOM 2034 N N . ILE A 1 261 ? -15.760 4.817 0.930 1.00 78.12 261 ILE A N 1
ATOM 2035 C CA . ILE A 1 261 ? -16.794 5.788 1.278 1.00 78.12 261 ILE A CA 1
ATOM 2036 C C . ILE A 1 261 ? -16.358 6.526 2.551 1.00 78.12 261 ILE A C 1
ATOM 2038 O O . ILE A 1 261 ? -16.088 5.871 3.560 1.00 78.12 261 ILE A O 1
ATOM 2042 N N . PRO A 1 262 ? -16.291 7.873 2.537 1.00 79.81 262 PRO A N 1
ATOM 2043 C CA . PRO A 1 262 ? -15.929 8.647 3.721 1.00 79.81 262 PRO A CA 1
ATOM 2044 C C . PRO A 1 262 ? -16.872 8.354 4.893 1.00 79.81 262 PRO A C 1
ATOM 2046 O O . PRO A 1 262 ? -18.088 8.247 4.705 1.00 79.81 262 PRO A O 1
ATOM 2049 N N . LEU A 1 263 ? -16.328 8.239 6.107 1.00 81.62 263 LEU A N 1
ATOM 2050 C CA . LEU A 1 263 ? -17.109 7.891 7.300 1.00 81.62 263 LEU A CA 1
ATOM 2051 C C . LEU A 1 263 ? -18.156 8.962 7.648 1.00 81.62 263 LEU A C 1
ATOM 2053 O O . LEU A 1 263 ? -19.183 8.655 8.246 1.00 81.62 263 LEU A O 1
ATOM 2057 N N . GLU A 1 264 ? -17.969 10.203 7.205 1.00 80.31 264 GLU A N 1
ATOM 2058 C CA . GLU A 1 264 ? -18.951 11.286 7.336 1.00 80.31 264 GLU A CA 1
ATOM 2059 C C . GLU A 1 264 ? -20.221 11.019 6.510 1.00 80.31 264 GLU A C 1
ATOM 2061 O O . GLU A 1 264 ? -21.277 11.590 6.775 1.00 80.31 264 GLU A O 1
ATOM 2066 N N . GLN A 1 265 ? -20.141 10.133 5.512 1.00 79.06 265 GLN A N 1
ATOM 2067 C CA . GLN A 1 265 ? -21.265 9.730 4.665 1.00 79.06 265 GLN A CA 1
ATOM 2068 C C . GLN A 1 265 ? -21.956 8.448 5.158 1.00 79.06 265 GLN A C 1
ATOM 2070 O O . GLN A 1 265 ? -22.910 7.986 4.523 1.00 79.06 265 GLN A O 1
ATOM 2075 N N . LEU A 1 266 ? -21.525 7.878 6.291 1.00 78.69 266 LEU A N 1
ATOM 2076 C CA . LEU A 1 266 ? -22.048 6.604 6.794 1.00 78.69 266 LEU A CA 1
ATOM 2077 C C . LEU A 1 266 ? -23.555 6.647 7.075 1.00 78.69 266 LEU A C 1
ATOM 2079 O O . LEU A 1 266 ? -24.273 5.707 6.751 1.00 78.69 266 LEU A O 1
ATOM 2083 N N . ASP A 1 267 ? -24.060 7.757 7.616 1.00 77.81 267 ASP A N 1
ATOM 2084 C CA . ASP A 1 267 ? -25.485 7.900 7.942 1.00 77.81 267 ASP A CA 1
ATOM 2085 C C . ASP A 1 267 ? -26.367 7.929 6.683 1.00 77.81 267 ASP A C 1
ATOM 2087 O O . ASP A 1 267 ? -27.518 7.486 6.699 1.00 77.81 267 ASP A O 1
ATOM 2091 N N . ALA A 1 268 ? -25.833 8.434 5.566 1.00 71.88 268 ALA A N 1
ATOM 2092 C CA . ALA A 1 268 ? -26.515 8.406 4.276 1.00 71.88 268 ALA A CA 1
ATOM 2093 C C . ALA A 1 268 ? -26.519 6.991 3.669 1.00 71.88 268 ALA A C 1
ATOM 2095 O O . ALA A 1 268 ? -27.513 6.587 3.065 1.00 71.88 268 ALA A O 1
ATOM 2096 N N . LEU A 1 269 ? -25.439 6.230 3.865 1.00 67.44 269 LEU A N 1
ATOM 2097 C CA . LEU A 1 269 ? -25.329 4.807 3.521 1.00 67.44 269 LEU A CA 1
ATOM 2098 C C . LEU A 1 269 ? -26.325 3.951 4.311 1.00 67.44 269 LEU A C 1
ATOM 2100 O O . LEU A 1 269 ? -27.061 3.159 3.725 1.00 67.44 269 LEU A O 1
ATOM 2104 N N . GLU A 1 270 ? -26.387 4.151 5.627 1.00 70.56 270 GLU A N 1
ATOM 2105 C CA . GLU A 1 270 ? -27.258 3.395 6.528 1.00 70.56 270 GLU A CA 1
ATOM 2106 C C . GLU A 1 270 ? -28.742 3.606 6.182 1.00 70.56 270 GLU A C 1
ATOM 2108 O O . GLU A 1 270 ? -29.535 2.665 6.212 1.00 70.56 270 GLU A O 1
ATOM 2113 N N . LYS A 1 271 ? -29.122 4.824 5.773 1.00 74.06 271 LYS A N 1
ATOM 2114 C CA . LYS A 1 271 ? -30.475 5.118 5.272 1.00 74.06 271 LYS A CA 1
ATOM 2115 C C . LYS A 1 271 ? -30.795 4.416 3.952 1.00 74.06 271 LYS A C 1
ATOM 2117 O O . LYS A 1 271 ? -31.944 4.048 3.743 1.00 74.06 271 LYS A O 1
ATOM 2122 N N . ARG A 1 272 ? -29.812 4.229 3.064 1.00 64.38 272 ARG A N 1
ATOM 2123 C CA . ARG A 1 272 ? -30.009 3.556 1.767 1.00 64.38 272 ARG A CA 1
ATOM 2124 C C . ARG A 1 272 ? -30.150 2.042 1.889 1.00 64.38 272 ARG A C 1
ATOM 2126 O O . ARG A 1 272 ? -30.810 1.461 1.049 1.00 64.38 272 ARG A O 1
ATOM 2133 N N . GLN A 1 273 ? -29.548 1.417 2.901 1.00 65.06 273 GLN A N 1
ATOM 2134 C CA . GLN A 1 273 ? -29.664 -0.034 3.120 1.00 65.06 273 GLN A CA 1
ATOM 2135 C C . GLN A 1 273 ? -30.967 -0.456 3.814 1.00 65.06 273 GLN A C 1
ATOM 2137 O O . GLN A 1 273 ? -31.290 -1.639 3.829 1.00 65.06 273 GLN A O 1
ATOM 2142 N N . LYS A 1 274 ? -31.696 0.490 4.418 1.00 64.50 274 LYS A N 1
ATOM 2143 C CA . LYS A 1 274 ? -32.975 0.238 5.105 1.00 64.50 274 LYS A CA 1
ATOM 2144 C C . LYS A 1 274 ? -34.205 0.415 4.200 1.00 64.50 274 LYS A C 1
ATOM 2146 O O . LYS A 1 274 ? -35.311 0.166 4.673 1.00 64.50 274 LYS A O 1
ATOM 2151 N N . ASN A 1 275 ? -34.008 0.841 2.949 1.00 48.03 275 ASN A N 1
ATOM 2152 C CA . ASN A 1 275 ? -35.041 1.011 1.921 1.00 48.03 275 ASN A CA 1
ATOM 2153 C C . ASN A 1 275 ? -34.866 -0.038 0.825 1.00 48.03 275 ASN A C 1
ATOM 2155 O O . ASN A 1 275 ? -35.900 -0.431 0.246 1.00 48.03 275 ASN A O 1
#

pLDDT: mean 78.2, std 19.54, range [27.86, 97.19]

Foldseek 3Di:
DDPDPDPPALPFQQALVVLVVVCVVLVVCLVDPDLLQVLVVPPDDDDDDDDDDPPPPPPALLVVLLVDDLVVDDPLSSLLNVLSVVLVPDPQLLVSCVVCVVSLVVSLVSLVVLLVVLVVVLNVVSVVLVVQQVVLSVLLSVLNVLLCVQLVVDDPVVSVVLSVLLSVQDPPPDPPVSNVVSLVVQVVRPSNSVSSVSNNVSCVSNVVSVVVSVVSSVSNNSSLVNSLSSLRSVLVSCVSSPNNVSSVVSNLQSVCSSNSHDPVCSVVVVVVVVD

Sequence (275 aa):
MSLNTEKAALKEVPNKDQAQETRELWMADLAKPPAANEIRKVQNVPDEPEEESEAHAPENLSEVLRAEDPRNLGKGLRTMQGLVEEFASAKDKPKALGQMRDGFEEAVKQTDRDFEETKTKFEQERLKLKPEMEPRVKAFESAAENMGAALGKLPKEEQERMTWLMGGYKNGKNSPELDAAIAKEVNKHPGLLPALENGIKAQTELAPYMEKAKELKESMDVAVAERVAGRQVYSEVLKEGGDLKRAQRMEMEARALTMGIPLEQLDALEKRQKN